Protein AF-A0A249MRD1-F1 (afdb_monomer_lite)

Structure (mmCIF, N/CA/C/O backbone):
data_AF-A0A249MRD1-F1
#
_entry.id   AF-A0A249MRD1-F1
#
loop_
_atom_site.group_PDB
_atom_site.id
_atom_site.type_symbol
_atom_site.label_atom_id
_atom_site.label_alt_id
_atom_site.label_comp_id
_atom_site.label_asym_id
_atom_site.label_entity_id
_atom_site.label_seq_id
_atom_site.pdbx_PDB_ins_code
_atom_site.Cartn_x
_atom_site.Cartn_y
_atom_site.Cartn_z
_atom_site.occupancy
_atom_site.B_iso_or_equiv
_atom_site.auth_seq_id
_atom_site.auth_comp_id
_atom_site.auth_asym_id
_atom_site.auth_atom_id
_atom_site.pdbx_PDB_model_num
ATOM 1 N N . MET A 1 1 ? -9.852 6.848 33.760 1.00 53.91 1 MET A N 1
ATOM 2 C CA . MET A 1 1 ? -10.019 6.218 35.084 1.00 53.91 1 MET A CA 1
ATOM 3 C C . MET A 1 1 ? -8.643 6.030 35.685 1.00 53.91 1 MET A C 1
ATOM 5 O O . MET A 1 1 ? -7.771 5.525 34.988 1.00 53.91 1 MET A O 1
ATOM 9 N N . GLY A 1 2 ? -8.427 6.496 36.912 1.00 55.50 2 GLY A N 1
ATOM 10 C CA . GLY A 1 2 ? -7.225 6.182 37.694 1.00 55.50 2 GLY A CA 1
ATOM 11 C C . GLY A 1 2 ? -7.448 4.958 38.587 1.00 55.50 2 GLY A C 1
ATOM 12 O O . GLY A 1 2 ? -8.581 4.517 38.752 1.00 55.50 2 GLY A O 1
ATOM 13 N N . ASN A 1 3 ? -6.395 4.439 39.229 1.00 57.44 3 ASN A N 1
ATOM 14 C CA . ASN A 1 3 ? -6.488 3.269 40.126 1.00 57.44 3 ASN A CA 1
ATOM 15 C C . ASN A 1 3 ? -7.528 3.430 41.257 1.00 57.44 3 ASN A C 1
ATOM 17 O O . ASN A 1 3 ? -8.045 2.440 41.761 1.00 57.44 3 ASN A O 1
ATOM 21 N N . ALA A 1 4 ? -7.843 4.667 41.657 1.00 63.56 4 ALA A N 1
ATOM 22 C CA . ALA A 1 4 ? -8.873 4.955 42.656 1.00 63.56 4 ALA A CA 1
ATOM 23 C C . ALA A 1 4 ? -10.308 4.715 42.141 1.00 63.56 4 ALA A C 1
ATOM 25 O O . ALA A 1 4 ? -11.189 4.402 42.937 1.00 63.56 4 ALA A O 1
ATOM 26 N N . ASP A 1 5 ? -10.536 4.808 40.826 1.00 65.19 5 ASP A N 1
ATOM 27 C CA . ASP A 1 5 ? -11.849 4.604 40.194 1.00 65.19 5 ASP A CA 1
ATOM 28 C C . ASP A 1 5 ? -12.176 3.115 39.989 1.00 65.19 5 ASP A C 1
ATOM 30 O O . ASP A 1 5 ? -13.326 2.749 39.752 1.00 65.19 5 ASP A O 1
ATOM 34 N N . GLU A 1 6 ? -11.165 2.247 40.075 1.00 71.56 6 GLU A N 1
ATOM 35 C CA . GLU A 1 6 ? -11.313 0.793 39.942 1.00 71.56 6 GLU A CA 1
ATOM 36 C C . GLU A 1 6 ? -11.725 0.108 41.253 1.00 71.56 6 GLU A C 1
ATOM 38 O O . GLU A 1 6 ? -12.039 -1.088 41.289 1.00 71.56 6 GLU A O 1
ATOM 43 N N . VAL A 1 7 ? -11.731 0.869 42.347 1.00 68.75 7 VAL A N 1
ATOM 44 C CA . VAL A 1 7 ? -12.116 0.385 43.666 1.00 68.75 7 VAL A CA 1
ATOM 45 C C . VAL A 1 7 ? -13.618 0.078 43.665 1.00 68.75 7 VAL A C 1
ATOM 47 O O . VAL A 1 7 ? -14.442 0.870 43.212 1.00 68.75 7 VAL A O 1
ATOM 50 N N . ASN A 1 8 ? -13.976 -1.102 44.172 1.00 75.94 8 ASN A N 1
ATOM 51 C CA . ASN A 1 8 ? -15.356 -1.576 44.339 1.00 75.94 8 ASN A CA 1
ATOM 52 C C . ASN A 1 8 ? -16.169 -1.770 43.042 1.00 75.94 8 ASN A C 1
ATOM 54 O O . ASN A 1 8 ? -17.388 -1.907 43.117 1.00 75.94 8 ASN A O 1
ATOM 58 N N . ILE A 1 9 ? -15.547 -1.830 41.853 1.00 81.75 9 ILE A N 1
ATOM 59 C CA . ILE A 1 9 ? -16.272 -2.170 40.604 1.00 81.75 9 ILE A CA 1
ATOM 60 C C . ILE A 1 9 ? -17.048 -3.481 40.774 1.00 81.75 9 ILE A C 1
ATOM 62 O O . ILE A 1 9 ? -18.209 -3.582 40.394 1.00 81.75 9 ILE A O 1
ATOM 66 N N . VAL A 1 10 ? -16.413 -4.455 41.411 1.00 75.38 10 VAL A N 1
ATOM 67 C CA . VAL A 1 10 ? -16.970 -5.779 41.677 1.00 75.38 10 VAL A CA 1
ATOM 68 C C . VAL A 1 10 ? -18.189 -5.723 42.601 1.00 75.38 10 VAL A C 1
ATOM 70 O O . VAL A 1 10 ? -19.225 -6.300 42.282 1.00 75.38 10 VAL A O 1
ATOM 73 N N . ASP A 1 11 ? -18.103 -4.964 43.693 1.00 80.94 11 ASP A N 1
ATOM 74 C CA . ASP A 1 11 ? -19.215 -4.809 44.637 1.00 80.94 11 ASP A CA 1
ATOM 75 C C . ASP A 1 11 ? -20.410 -4.127 43.964 1.00 80.94 11 ASP A C 1
ATOM 77 O O . ASP A 1 11 ? -21.563 -4.465 44.224 1.00 80.94 11 ASP A O 1
ATOM 81 N N . ARG A 1 12 ? -20.142 -3.198 43.037 1.00 84.44 12 ARG A N 1
ATOM 82 C CA . ARG A 1 12 ? -21.182 -2.557 42.226 1.00 84.44 12 ARG A CA 1
ATOM 83 C C . ARG A 1 12 ? -21.820 -3.556 41.260 1.00 84.44 12 ARG A C 1
ATOM 85 O O . ARG A 1 12 ? -23.040 -3.550 41.133 1.00 84.44 12 ARG A O 1
ATOM 92 N N . LEU A 1 13 ? -21.045 -4.428 40.613 1.00 85.50 13 LEU A N 1
ATOM 93 C CA . LEU A 1 13 ? -21.600 -5.464 39.731 1.00 85.50 13 LEU A CA 1
ATOM 94 C C . LEU A 1 13 ? -22.577 -6.376 40.486 1.00 85.50 13 LEU A C 1
ATOM 96 O O . LEU A 1 13 ? -23.681 -6.614 39.998 1.00 85.50 13 LEU A O 1
ATOM 100 N N . GLU A 1 14 ? -22.222 -6.804 41.701 1.00 81.50 14 GLU A N 1
ATOM 101 C CA . GLU A 1 14 ? -23.116 -7.604 42.548 1.00 81.50 14 GLU A CA 1
ATOM 102 C C . GLU A 1 14 ? -24.329 -6.804 43.034 1.00 81.50 14 GLU A C 1
ATOM 104 O O . GLU A 1 14 ? -25.464 -7.271 42.911 1.00 81.50 14 GLU A O 1
ATOM 109 N N . GLN A 1 15 ? -24.116 -5.582 43.538 1.00 86.69 15 GLN A N 1
ATOM 110 C CA . GLN A 1 15 ? -25.185 -4.717 44.044 1.00 86.69 15 GLN A CA 1
ATOM 111 C C . GLN A 1 15 ? -26.253 -4.447 42.977 1.00 86.69 15 GLN A C 1
ATOM 113 O O . GLN A 1 15 ? -27.448 -4.457 43.279 1.00 86.69 15 GLN A O 1
ATOM 118 N N . TYR A 1 16 ? -25.829 -4.213 41.734 1.00 88.12 16 TYR A N 1
ATOM 119 C CA . TYR A 1 16 ? -26.722 -3.918 40.615 1.00 88.12 16 TYR A CA 1
ATOM 120 C C . TYR A 1 16 ? -27.148 -5.161 39.822 1.00 88.12 16 TYR A C 1
ATOM 122 O O . TYR A 1 16 ? -27.883 -5.015 38.847 1.00 88.12 16 TYR A O 1
ATOM 130 N N . LYS A 1 17 ? -26.735 -6.373 40.234 1.00 86.25 17 LYS A N 1
ATOM 131 C CA . LYS A 1 17 ? -27.008 -7.638 39.523 1.00 86.25 17 LYS A CA 1
ATOM 132 C C . LYS A 1 17 ? -26.659 -7.553 38.031 1.00 86.25 17 LYS A C 1
ATOM 134 O O . LYS A 1 17 ? -27.426 -7.980 37.169 1.00 86.25 17 LYS A O 1
ATOM 139 N N . ALA A 1 18 ? -25.526 -6.930 37.726 1.00 87.75 18 ALA A N 1
ATOM 140 C CA . ALA A 1 18 ? -25.068 -6.761 36.360 1.00 87.75 18 ALA A CA 1
ATOM 141 C C . ALA A 1 18 ? -24.446 -8.067 35.852 1.00 87.75 18 ALA A C 1
ATOM 143 O O . ALA A 1 18 ? -23.537 -8.609 36.473 1.00 87.75 18 ALA A O 1
ATOM 144 N N . HIS A 1 19 ? -24.895 -8.539 34.690 1.00 89.75 19 HIS A N 1
ATOM 145 C CA . HIS A 1 19 ? -24.376 -9.760 34.063 1.00 89.75 19 HIS A CA 1
ATOM 146 C C . HIS A 1 19 ? -23.063 -9.536 33.305 1.00 89.75 19 HIS A C 1
ATOM 148 O O . HIS A 1 19 ? -22.472 -10.482 32.797 1.00 89.75 19 HIS A O 1
ATOM 154 N N . GLY A 1 20 ? -22.574 -8.301 33.219 1.00 88.81 20 GLY A N 1
ATOM 155 C CA . GLY A 1 20 ? -21.322 -8.020 32.540 1.00 88.81 20 GLY A CA 1
ATOM 156 C C . GLY A 1 20 ? -20.754 -6.654 32.867 1.00 88.81 20 GLY A C 1
ATOM 157 O O . GLY A 1 20 ? -21.393 -5.826 33.519 1.00 88.81 20 GLY A O 1
ATOM 158 N N . PHE A 1 21 ? -19.529 -6.436 32.406 1.00 90.25 21 PHE A N 1
ATOM 159 C CA . PHE A 1 21 ? -18.789 -5.200 32.625 1.00 90.25 21 PHE A CA 1
ATOM 160 C C . PHE A 1 21 ? -18.160 -4.710 31.323 1.00 90.25 21 PHE A C 1
ATOM 162 O O . PHE A 1 21 ? -17.492 -5.478 30.639 1.00 90.25 21 PHE A O 1
ATOM 169 N N . ILE A 1 22 ? -18.330 -3.426 31.008 1.00 90.75 22 ILE A N 1
ATOM 170 C CA . ILE A 1 22 ? -17.577 -2.754 29.949 1.00 90.75 22 ILE A CA 1
ATOM 171 C C . ILE A 1 22 ? -16.841 -1.554 30.538 1.00 90.75 22 ILE A C 1
ATOM 173 O O . ILE A 1 22 ? -17.440 -0.724 31.223 1.00 90.75 22 ILE A O 1
ATOM 177 N N . GLY A 1 23 ? -15.537 -1.476 30.286 1.00 87.94 23 GLY A N 1
ATOM 178 C CA . GLY A 1 23 ? -14.685 -0.404 30.788 1.00 87.94 23 GLY A CA 1
ATOM 179 C C . GLY A 1 23 ? -13.894 0.262 29.671 1.00 87.94 23 GLY A C 1
ATOM 180 O O . GLY A 1 23 ? -13.307 -0.424 28.837 1.00 87.94 23 GLY A O 1
ATOM 181 N N . PHE A 1 24 ? -13.855 1.594 29.685 1.00 86.31 24 PHE A N 1
ATOM 182 C CA . PHE A 1 24 ? -13.073 2.410 28.756 1.00 86.31 24 PHE A CA 1
ATOM 183 C C . PHE A 1 24 ? -11.943 3.102 29.512 1.00 86.31 24 PHE A C 1
ATOM 185 O O . PHE A 1 24 ? -12.187 3.886 30.435 1.00 86.31 24 PHE A O 1
ATOM 192 N N . TYR A 1 25 ? -10.707 2.821 29.114 1.00 82.12 25 TYR A N 1
ATOM 193 C CA . TYR A 1 25 ? -9.513 3.310 29.785 1.00 82.12 25 TYR A CA 1
ATOM 194 C C . TYR A 1 25 ? -8.640 4.107 28.820 1.00 82.12 25 TYR A C 1
ATOM 196 O O . TYR A 1 25 ? -8.328 3.675 27.715 1.00 82.12 25 TYR A O 1
ATOM 204 N N . SER A 1 26 ? -8.195 5.276 29.277 1.00 71.31 26 SER A N 1
ATOM 205 C CA . SER A 1 26 ? -7.169 6.079 28.601 1.00 71.31 26 SER A CA 1
ATOM 206 C C . SER A 1 26 ? -5.765 5.464 28.706 1.00 71.31 26 SER A C 1
ATOM 208 O O . SER A 1 26 ? -4.837 5.938 28.065 1.00 71.31 26 SER A O 1
ATOM 210 N N . THR A 1 27 ? -5.602 4.438 29.543 1.00 72.62 27 THR A N 1
ATOM 211 C CA . THR A 1 27 ? -4.375 3.662 29.785 1.00 72.62 27 THR A CA 1
ATOM 212 C C . THR A 1 27 ? -4.737 2.177 29.881 1.00 72.62 27 THR A C 1
ATOM 214 O O . THR A 1 27 ? -5.887 1.807 29.670 1.00 72.62 27 THR A O 1
ATOM 217 N N . THR A 1 28 ? -3.796 1.298 30.218 1.00 79.88 28 THR A N 1
ATOM 218 C CA . THR A 1 28 ? -4.133 -0.096 30.536 1.00 79.88 28 THR A CA 1
ATOM 219 C C . THR A 1 28 ? -4.900 -0.187 31.860 1.00 79.88 28 THR A C 1
ATOM 221 O O . THR A 1 28 ? -4.611 0.553 32.803 1.00 79.88 28 THR A O 1
ATOM 224 N N . ALA A 1 29 ? -5.889 -1.085 31.927 1.00 84.31 29 ALA A N 1
ATOM 225 C CA . ALA A 1 29 ? -6.580 -1.419 33.175 1.00 84.31 29 ALA A CA 1
ATOM 226 C C . ALA A 1 29 ? -5.613 -2.095 34.158 1.00 84.31 29 ALA A C 1
ATOM 228 O O . ALA A 1 29 ? -4.687 -2.801 33.735 1.00 84.31 29 ALA A O 1
ATOM 229 N N . SER A 1 30 ? -5.817 -1.922 35.469 1.00 85.94 30 SER A N 1
ATOM 230 C CA . SER A 1 30 ? -4.897 -2.535 36.431 1.00 85.94 30 SER A CA 1
ATOM 231 C C . SER A 1 30 ? -4.965 -4.066 36.411 1.00 85.94 30 SER A C 1
ATOM 233 O O . SER A 1 30 ? -6.015 -4.687 36.207 1.00 85.94 30 SER A O 1
ATOM 235 N N . ALA A 1 31 ? -3.827 -4.700 36.705 1.00 85.06 31 ALA A N 1
ATOM 236 C CA . ALA A 1 31 ? -3.752 -6.153 36.844 1.00 85.06 31 ALA A CA 1
ATOM 237 C C . ALA A 1 31 ? -4.708 -6.677 37.932 1.00 85.06 31 ALA A C 1
ATOM 239 O O . ALA A 1 31 ? -5.293 -7.745 37.775 1.00 85.06 31 ALA A O 1
ATOM 240 N N . ALA A 1 32 ? -4.908 -5.909 39.009 1.00 85.06 32 ALA A N 1
ATOM 241 C CA . ALA A 1 32 ? -5.804 -6.278 40.100 1.00 85.06 32 ALA A CA 1
ATOM 242 C C . ALA A 1 32 ? -7.269 -6.353 39.642 1.00 85.06 32 ALA A C 1
ATOM 244 O O . ALA A 1 32 ? -7.967 -7.312 39.976 1.00 85.06 32 ALA A O 1
ATOM 245 N N . LEU A 1 33 ? -7.726 -5.380 38.847 1.00 86.75 33 LEU A N 1
ATOM 246 C CA . LEU A 1 33 ? -9.071 -5.395 38.278 1.00 86.75 33 LEU A CA 1
ATOM 247 C C . LEU A 1 33 ? -9.250 -6.559 37.297 1.00 86.75 33 LEU A C 1
ATOM 249 O O . LEU A 1 33 ? -10.238 -7.287 37.379 1.00 86.75 33 LEU A O 1
ATOM 253 N N . MET A 1 34 ? -8.277 -6.766 36.407 1.00 88.00 34 MET A N 1
ATOM 254 C CA . MET A 1 34 ? -8.317 -7.848 35.420 1.00 88.00 34 MET A CA 1
ATOM 255 C C . MET A 1 34 ? -8.413 -9.229 36.069 1.00 88.00 34 MET A C 1
ATOM 257 O O . MET A 1 34 ? -9.174 -10.074 35.597 1.00 88.00 34 MET A O 1
ATOM 261 N N . THR A 1 35 ? -7.664 -9.465 37.148 1.00 89.19 35 THR A N 1
ATOM 262 C CA . THR A 1 35 ? -7.735 -10.719 37.908 1.00 89.19 35 THR A CA 1
ATOM 263 C C . THR A 1 35 ? -9.121 -10.909 38.518 1.00 89.19 35 THR A C 1
ATOM 265 O O . THR A 1 35 ? -9.734 -11.953 38.309 1.00 89.19 35 THR A O 1
ATOM 268 N N . LYS A 1 36 ? -9.673 -9.877 39.169 1.00 87.94 36 LYS A N 1
ATOM 269 C CA . LYS A 1 36 ? -11.011 -9.952 39.773 1.00 87.94 36 LYS A CA 1
ATOM 270 C C . LYS A 1 36 ? -12.124 -10.194 38.749 1.00 87.94 36 LYS A C 1
ATOM 272 O O . LYS A 1 36 ? -13.006 -11.009 38.994 1.00 87.94 36 LYS A O 1
ATOM 277 N N . LEU A 1 37 ? -12.096 -9.517 37.599 1.00 89.62 37 LEU A N 1
ATOM 278 C CA . LEU A 1 37 ? -13.099 -9.712 36.541 1.00 89.62 37 LEU A CA 1
ATOM 279 C C . LEU A 1 37 ? -13.046 -11.129 35.954 1.00 89.62 37 LEU A C 1
ATOM 281 O O . LEU A 1 37 ? -14.093 -11.720 35.687 1.00 89.62 37 LEU A O 1
ATOM 285 N N . LYS A 1 38 ? -11.842 -11.700 35.801 1.00 90.38 38 LYS A N 1
ATOM 286 C CA . LYS A 1 38 ? -11.673 -13.103 35.397 1.00 90.38 38 LYS A CA 1
ATOM 287 C C . LYS A 1 38 ? -12.252 -14.057 36.435 1.00 90.38 38 LYS A C 1
ATOM 289 O O . LYS A 1 38 ? -13.060 -14.896 36.065 1.00 90.38 38 LYS A O 1
ATOM 294 N N . GLU A 1 39 ? -11.928 -13.881 37.715 1.00 89.19 39 GLU A N 1
ATOM 295 C CA . GLU A 1 39 ? -12.498 -14.695 38.799 1.00 89.19 39 GLU A CA 1
ATOM 296 C C . GLU A 1 39 ? -14.029 -14.627 38.827 1.00 89.19 39 GLU A C 1
ATOM 298 O O . GLU A 1 39 ? -14.699 -15.635 39.023 1.00 89.19 39 GLU A O 1
ATOM 303 N N . PHE A 1 40 ? -14.605 -13.445 38.611 1.00 87.50 40 PHE A N 1
ATOM 304 C CA . PHE A 1 40 ? -16.056 -13.267 38.588 1.00 87.50 40 PHE A CA 1
ATOM 305 C C . PHE A 1 40 ? -16.711 -13.976 37.409 1.00 87.50 40 PHE A C 1
ATOM 307 O O . PHE A 1 40 ? -17.762 -14.594 37.579 1.00 87.50 40 PHE A O 1
ATOM 314 N N . ARG A 1 41 ? -16.080 -13.921 36.236 1.00 90.31 41 ARG A N 1
ATOM 315 C CA . ARG A 1 41 ? -16.535 -14.663 35.063 1.00 90.31 41 ARG A CA 1
ATOM 316 C C . ARG A 1 41 ? -16.437 -16.168 35.291 1.00 90.31 41 ARG A C 1
ATOM 318 O O . ARG A 1 41 ? -17.394 -16.893 35.046 1.00 90.31 41 ARG A O 1
ATOM 325 N N . ASP A 1 42 ? -15.301 -16.630 35.801 1.00 91.00 42 ASP A N 1
ATOM 326 C CA . ASP A 1 42 ? -15.023 -18.055 35.989 1.00 91.00 42 ASP A CA 1
ATOM 327 C C . ASP A 1 42 ? -15.921 -18.669 37.081 1.00 91.00 42 ASP A C 1
ATOM 329 O O . ASP A 1 42 ? -16.301 -19.834 36.992 1.00 91.00 42 ASP A O 1
ATOM 333 N N . ASN A 1 43 ? -16.345 -17.864 38.062 1.00 87.25 43 ASN A N 1
ATOM 334 C CA . ASN A 1 43 ? -17.326 -18.238 39.085 1.00 87.25 43 ASN A CA 1
ATOM 335 C C . ASN A 1 43 ? -18.793 -18.022 38.655 1.00 87.25 43 ASN A C 1
ATOM 337 O O . ASN A 1 43 ? -19.694 -18.175 39.480 1.00 87.25 43 ASN A O 1
ATOM 341 N N . GLY A 1 44 ? -19.050 -17.624 37.404 1.00 84.25 44 GLY A N 1
ATOM 342 C CA . GLY A 1 44 ? -20.399 -17.413 36.866 1.00 84.25 44 GLY A CA 1
ATOM 343 C C . GLY A 1 44 ? -21.153 -16.215 37.453 1.00 84.25 44 GLY A C 1
ATOM 344 O O . GLY A 1 44 ? -22.369 -16.126 37.305 1.00 84.25 44 GLY A O 1
ATOM 345 N N . LYS A 1 45 ? -20.459 -15.295 38.134 1.00 84.00 45 LYS A N 1
ATOM 346 C CA . LYS A 1 45 ? -21.056 -14.068 38.688 1.00 84.00 45 LYS A CA 1
ATOM 347 C C . LYS A 1 45 ? -21.281 -12.993 37.626 1.00 84.00 45 LYS A C 1
ATOM 349 O O . LYS A 1 45 ? -22.175 -12.169 37.777 1.00 84.00 45 LYS A O 1
ATOM 354 N N . VAL A 1 46 ? -20.469 -13.004 36.571 1.00 87.31 46 VAL A N 1
ATOM 355 C CA . VAL A 1 46 ? -20.687 -12.233 35.342 1.00 87.31 46 VAL A CA 1
ATOM 356 C C . VAL A 1 46 ? -20.525 -13.162 34.146 1.00 87.31 46 VAL A C 1
ATOM 358 O O . VAL A 1 46 ? -19.710 -14.077 34.171 1.00 87.31 46 VAL A O 1
ATOM 361 N N . GLU A 1 47 ? -21.286 -12.934 33.090 1.00 88.94 47 GLU A N 1
ATOM 362 C CA . GLU A 1 47 ? -21.224 -13.720 31.858 1.00 88.94 47 GLU A CA 1
ATOM 363 C C . GLU A 1 47 ? -20.021 -13.310 31.006 1.00 88.94 47 GLU A C 1
ATOM 365 O O . GLU A 1 47 ? -19.315 -14.154 30.453 1.00 88.94 47 GLU A O 1
ATOM 370 N N . ALA A 1 48 ? -19.755 -12.004 30.920 1.00 90.19 48 ALA A N 1
ATOM 371 C CA . ALA A 1 48 ? -18.677 -11.464 30.105 1.00 90.19 48 ALA A CA 1
ATOM 372 C C . ALA A 1 48 ? -18.162 -10.125 30.634 1.00 90.19 48 ALA A C 1
ATOM 374 O O . ALA A 1 48 ? -18.865 -9.375 31.315 1.00 90.19 48 ALA A O 1
ATOM 375 N N . PHE A 1 49 ? -16.928 -9.795 30.266 1.00 91.19 49 PHE A N 1
ATOM 376 C CA . PHE A 1 49 ? -16.410 -8.448 30.437 1.00 91.19 49 PHE A CA 1
ATOM 377 C C . PHE A 1 49 ? -15.564 -8.020 29.239 1.00 91.19 49 PHE A C 1
ATOM 379 O O . PHE A 1 49 ? -14.905 -8.834 28.593 1.00 91.19 49 PHE A O 1
ATOM 386 N N . GLU A 1 50 ? -15.580 -6.719 28.981 1.00 90.62 50 GLU A N 1
ATOM 387 C CA . GLU A 1 50 ? -14.956 -6.045 27.851 1.00 90.62 50 GLU A CA 1
ATOM 388 C C . GLU A 1 50 ? -14.125 -4.870 28.384 1.00 90.62 50 GLU A C 1
ATOM 390 O O . GLU A 1 50 ? -14.650 -3.960 29.025 1.00 90.62 50 GLU A O 1
ATOM 395 N N . ILE A 1 51 ? -12.817 -4.871 28.127 1.00 87.88 51 ILE A N 1
ATOM 396 C CA . ILE A 1 51 ? -11.943 -3.735 28.447 1.00 87.88 51 ILE A CA 1
ATOM 397 C C . ILE A 1 51 ? -11.462 -3.130 27.140 1.00 87.88 51 ILE A C 1
ATOM 399 O O . ILE A 1 51 ? -10.836 -3.812 26.328 1.00 87.88 51 ILE A O 1
ATOM 403 N N . TYR A 1 52 ? -11.755 -1.854 26.953 1.00 84.88 52 TYR A N 1
ATOM 404 C CA . TYR A 1 52 ? -11.290 -1.043 25.843 1.00 84.88 52 TYR A CA 1
ATOM 405 C C . TYR A 1 52 ? -10.205 -0.100 26.361 1.00 84.88 52 TYR A C 1
ATOM 407 O O . TYR A 1 52 ? -10.505 0.903 27.008 1.00 84.88 52 TYR A O 1
ATOM 415 N N . ASP A 1 53 ? -8.945 -0.451 26.111 1.00 82.81 53 ASP A N 1
ATOM 416 C CA . ASP A 1 53 ? -7.812 0.459 26.282 1.00 82.81 53 ASP A CA 1
ATOM 417 C C . ASP A 1 53 ? -7.542 1.241 24.986 1.0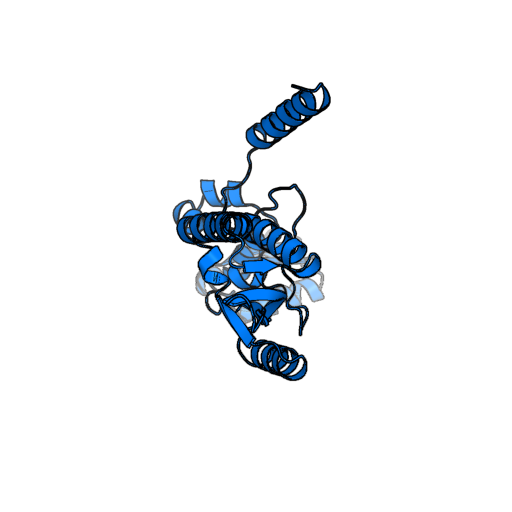0 82.81 53 ASP A C 1
ATOM 419 O O . ASP A 1 53 ? -8.141 0.961 23.942 1.00 82.81 53 ASP A O 1
ATOM 423 N N . GLY A 1 54 ? -6.647 2.232 25.052 1.00 73.12 54 GLY A N 1
ATOM 424 C CA . GLY A 1 54 ? -6.299 3.067 23.897 1.00 73.12 54 GLY A CA 1
ATOM 425 C C . GLY A 1 54 ? -5.927 2.239 22.663 1.00 73.12 54 GLY A C 1
ATOM 426 O O . GLY A 1 54 ? -6.502 2.439 21.598 1.00 73.12 54 GLY A O 1
ATOM 427 N N . SER A 1 55 ? -5.067 1.231 22.825 1.00 71.25 55 SER A N 1
ATOM 428 C CA . SER A 1 55 ? -4.629 0.373 21.721 1.00 71.25 55 SER A CA 1
ATOM 429 C C . SER A 1 55 ? -5.764 -0.457 21.118 1.00 71.25 55 SER A C 1
ATOM 431 O O . SER A 1 55 ? -5.851 -0.590 19.899 1.00 71.25 55 SER A O 1
ATOM 433 N N . ARG A 1 56 ? -6.661 -1.024 21.932 1.00 77.69 56 ARG A N 1
ATOM 434 C CA . ARG A 1 56 ? -7.803 -1.809 21.443 1.00 77.69 56 ARG A CA 1
ATOM 435 C C . ARG A 1 56 ? -8.831 -0.931 20.737 1.00 77.69 56 ARG A C 1
ATOM 437 O O . ARG A 1 56 ? -9.379 -1.351 19.720 1.00 77.69 56 ARG A O 1
ATOM 444 N N . ILE A 1 57 ? -9.082 0.270 21.259 1.00 75.06 57 ILE A N 1
ATOM 445 C CA . ILE A 1 57 ? -9.965 1.262 20.633 1.00 75.06 57 ILE A CA 1
ATOM 446 C C . ILE A 1 57 ? -9.394 1.676 19.271 1.00 75.06 57 ILE A C 1
ATOM 448 O O . IL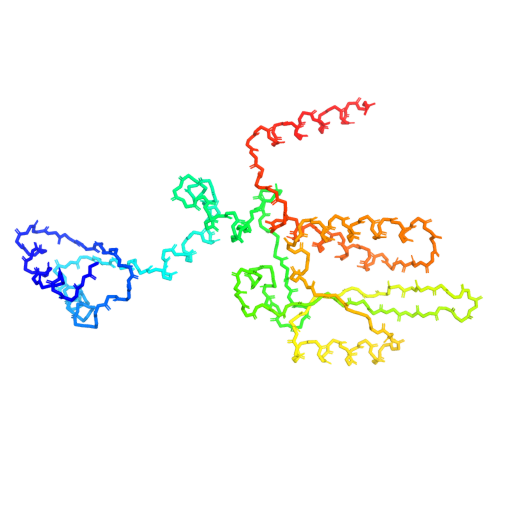E A 1 57 ? -10.103 1.603 18.270 1.00 75.06 57 ILE A O 1
ATOM 452 N N . GLU A 1 58 ? -8.112 2.042 19.219 1.00 66.69 58 GLU A N 1
ATOM 453 C CA . GLU A 1 58 ? -7.417 2.427 17.985 1.00 66.69 58 GLU A CA 1
ATOM 454 C C . GLU A 1 58 ? -7.443 1.300 16.945 1.00 66.69 58 GLU A C 1
ATOM 456 O O . GLU A 1 58 ? -7.887 1.513 15.816 1.00 66.69 58 GLU A O 1
ATOM 461 N N . ASN A 1 59 ? -7.079 0.074 17.334 1.00 64.62 59 ASN A N 1
ATOM 462 C CA . ASN A 1 59 ? -7.115 -1.089 16.441 1.00 64.62 59 ASN A CA 1
ATOM 463 C C . ASN A 1 59 ? -8.529 -1.388 15.918 1.00 64.62 59 ASN A C 1
ATOM 465 O O . ASN A 1 59 ? -8.700 -1.680 14.735 1.00 64.62 59 ASN A O 1
ATOM 469 N N . GLY A 1 60 ? -9.557 -1.237 16.761 1.00 65.94 60 GLY A N 1
ATOM 470 C CA . GLY A 1 60 ? -10.953 -1.396 16.347 1.00 65.94 60 GLY A CA 1
ATOM 471 C C . GLY A 1 60 ? -11.384 -0.394 15.272 1.00 65.94 60 GLY A C 1
ATOM 472 O O . GLY A 1 60 ? -12.170 -0.734 14.390 1.00 65.94 60 GLY A O 1
ATOM 473 N N . PHE A 1 61 ? -10.842 0.826 15.281 1.00 62.75 61 PHE A N 1
ATOM 474 C CA . PHE A 1 61 ? -11.103 1.791 14.212 1.00 62.75 61 PHE A CA 1
ATOM 475 C C . PHE A 1 61 ? -10.371 1.456 12.907 1.00 62.75 61 PHE A C 1
ATOM 477 O O . PHE A 1 61 ? -10.908 1.718 11.826 1.00 62.75 61 PHE A O 1
ATOM 484 N N . HIS A 1 62 ? -9.173 0.875 12.997 1.00 55.66 62 HIS A N 1
ATOM 485 C CA . HIS A 1 62 ? -8.376 0.484 11.834 1.00 55.66 62 HIS A CA 1
ATOM 486 C C . HIS A 1 62 ? -8.982 -0.693 11.056 1.00 55.66 62 HIS A C 1
ATOM 488 O O . HIS A 1 62 ? -8.915 -0.694 9.827 1.00 55.66 62 HIS A O 1
ATOM 494 N N . ASP A 1 63 ? -9.607 -1.656 11.740 1.00 54.41 63 ASP A N 1
ATOM 495 C CA . ASP A 1 63 ? -10.127 -2.876 11.105 1.00 54.41 63 ASP A CA 1
ATOM 496 C C . ASP A 1 63 ? -11.484 -2.695 10.402 1.00 54.41 63 ASP A C 1
ATOM 498 O O . ASP A 1 63 ? -11.792 -3.430 9.463 1.00 54.41 63 ASP A O 1
ATOM 502 N N . VAL A 1 64 ? -12.301 -1.721 10.823 1.00 52.72 64 VAL A N 1
ATOM 503 C CA . VAL A 1 64 ? -13.716 -1.617 10.399 1.00 52.72 64 VAL A CA 1
ATOM 504 C C . VAL A 1 64 ? -13.961 -0.476 9.397 1.00 52.72 64 VAL A C 1
ATOM 506 O O . VAL A 1 64 ? -15.072 -0.304 8.902 1.00 52.72 64 VAL A O 1
ATOM 509 N N . GLY A 1 65 ? -12.941 0.319 9.053 1.00 51.91 65 GLY A N 1
ATOM 510 C CA . GLY A 1 65 ? -13.102 1.415 8.085 1.00 51.91 65 GLY A CA 1
ATOM 511 C C . GLY A 1 65 ? -14.061 2.515 8.570 1.00 51.91 65 GLY A C 1
ATOM 512 O O . GLY A 1 65 ? -14.747 3.151 7.771 1.00 51.91 65 GLY A O 1
ATOM 513 N N . LEU A 1 66 ? -14.116 2.755 9.887 1.00 59.12 66 LEU A N 1
ATOM 514 C CA . LEU A 1 66 ? -14.972 3.759 10.545 1.00 59.12 66 LEU A CA 1
ATOM 515 C C . LEU A 1 66 ? -14.421 5.194 10.423 1.00 59.12 66 LEU A C 1
ATOM 517 O O . LEU A 1 66 ? -14.581 6.027 11.318 1.00 59.12 66 LEU A O 1
ATOM 521 N N . SER A 1 67 ? -13.785 5.512 9.299 1.00 61.94 67 SER A N 1
ATOM 522 C CA . SER A 1 67 ? -13.185 6.821 9.016 1.00 61.94 67 SER A CA 1
ATOM 523 C C . SER A 1 67 ? -14.187 7.976 9.116 1.00 61.94 67 SER A C 1
ATOM 525 O O . SER A 1 67 ? -13.824 9.049 9.582 1.00 61.94 67 SER A O 1
ATOM 527 N N . GLY A 1 68 ? -15.466 7.755 8.790 1.00 58.50 68 GLY A N 1
ATOM 528 C CA . GLY A 1 68 ? -16.513 8.773 8.947 1.00 58.50 68 GLY A CA 1
ATOM 529 C C . GLY A 1 68 ? -16.773 9.170 10.407 1.00 58.50 68 GLY A C 1
ATOM 530 O O . GLY A 1 68 ? -16.891 10.355 10.711 1.00 58.50 68 GLY A O 1
ATOM 531 N N . VAL A 1 69 ? -16.795 8.195 11.321 1.00 63.69 69 VAL A N 1
ATOM 532 C CA . VAL A 1 69 ? -16.962 8.433 12.768 1.00 63.69 69 VAL A CA 1
ATOM 533 C C . VAL A 1 69 ? -15.703 9.086 13.342 1.00 63.69 69 VAL A C 1
ATOM 535 O O . VAL A 1 69 ? -15.787 10.053 14.099 1.00 63.69 69 VAL A O 1
ATOM 538 N N . LEU A 1 70 ? -14.525 8.616 12.920 1.00 65.62 70 LEU A N 1
ATOM 539 C CA . LEU A 1 70 ? -13.248 9.232 13.280 1.00 65.62 70 LEU A CA 1
ATOM 540 C C . LEU A 1 70 ? -13.143 10.683 12.801 1.00 65.62 70 LEU A C 1
ATOM 542 O O . LEU A 1 70 ? -12.648 11.522 13.539 1.00 65.62 70 LEU A O 1
ATOM 546 N N . LEU A 1 71 ? -13.618 11.008 11.598 1.00 65.81 71 LEU A N 1
ATOM 547 C CA . LEU A 1 71 ? -13.599 12.379 11.091 1.00 65.81 71 LEU A CA 1
ATOM 548 C C . LEU A 1 71 ? -14.478 13.307 11.942 1.00 65.81 71 LEU A C 1
ATOM 550 O O . LEU A 1 71 ? -14.095 14.446 12.192 1.00 65.81 71 LEU A O 1
ATOM 554 N N . GLN A 1 72 ? -15.634 12.821 12.401 1.00 64.25 72 GLN A N 1
ATOM 555 C CA . GLN A 1 72 ? -16.563 13.604 13.219 1.00 64.25 72 GLN A CA 1
ATOM 556 C C . GLN A 1 72 ? -16.039 13.856 14.637 1.00 64.25 72 GLN A C 1
ATOM 558 O O . GLN A 1 72 ? -16.195 14.959 15.157 1.00 64.25 72 GLN A O 1
ATOM 563 N N . HIS A 1 73 ? -15.418 12.853 15.263 1.00 67.44 73 HIS A N 1
ATOM 564 C CA . HIS A 1 73 ? -15.026 12.930 16.674 1.00 67.44 73 HIS A CA 1
ATOM 565 C C . HIS A 1 73 ? -13.533 13.198 16.901 1.00 67.44 73 HIS A C 1
ATOM 567 O O . HIS A 1 73 ? -13.161 13.717 17.949 1.00 67.44 73 HIS A O 1
ATOM 573 N N . LEU A 1 74 ? -12.679 12.871 15.929 1.00 70.19 74 LEU A N 1
ATOM 574 C CA . LEU A 1 74 ? -11.217 12.981 15.986 1.00 70.19 74 LEU A CA 1
ATOM 575 C C . LEU A 1 74 ? -10.646 13.560 14.669 1.00 70.19 74 LEU A C 1
ATOM 577 O O . LEU A 1 74 ? -9.774 12.946 14.045 1.00 70.19 74 LEU A O 1
ATOM 581 N N . PRO A 1 75 ? -11.096 14.750 14.221 1.00 64.12 75 PRO A N 1
ATOM 582 C CA . PRO A 1 75 ? -10.762 15.292 12.900 1.00 64.12 75 PRO A CA 1
ATOM 583 C C . PRO A 1 75 ? -9.256 15.500 12.689 1.00 64.12 75 PRO A C 1
ATOM 585 O O . PRO A 1 75 ? -8.746 15.263 11.593 1.00 64.12 75 PRO A O 1
ATOM 588 N N . GLN A 1 76 ? -8.522 15.902 13.732 1.00 62.66 76 GLN A N 1
ATOM 589 C CA . GLN A 1 76 ? -7.069 16.076 13.658 1.00 62.66 76 GLN A CA 1
ATOM 590 C C . GLN A 1 76 ? -6.358 14.730 13.472 1.00 62.66 76 GLN A C 1
ATOM 592 O O . GLN A 1 76 ? -5.616 14.567 12.506 1.00 62.66 76 GLN A O 1
ATOM 597 N N . SER A 1 77 ? -6.647 13.739 14.321 1.00 60.19 77 SER A N 1
ATOM 598 C CA . SER A 1 77 ? -6.053 12.399 14.221 1.00 60.19 77 SER A CA 1
ATOM 599 C C . SER A 1 77 ? -6.415 11.710 12.909 1.00 60.19 77 SER A C 1
ATOM 601 O O . SER A 1 77 ? -5.554 11.107 12.282 1.00 60.19 77 SER A O 1
ATOM 603 N N . HIS A 1 78 ? -7.657 11.852 12.440 1.00 64.75 78 HIS A N 1
ATOM 604 C CA . HIS A 1 78 ? -8.091 11.316 11.152 1.00 64.75 78 HIS A CA 1
ATOM 605 C C . HIS A 1 78 ? -7.283 11.900 9.982 1.00 64.75 78 HIS A C 1
ATOM 607 O O . HIS A 1 78 ? -6.820 11.166 9.108 1.00 64.75 78 HIS A O 1
ATOM 613 N N . THR A 1 79 ? -7.091 13.222 9.975 1.00 62.28 79 THR A N 1
ATOM 614 C CA . THR A 1 79 ? -6.357 13.921 8.908 1.00 62.28 79 THR A CA 1
ATOM 615 C C . THR A 1 79 ? -4.872 13.552 8.905 1.00 62.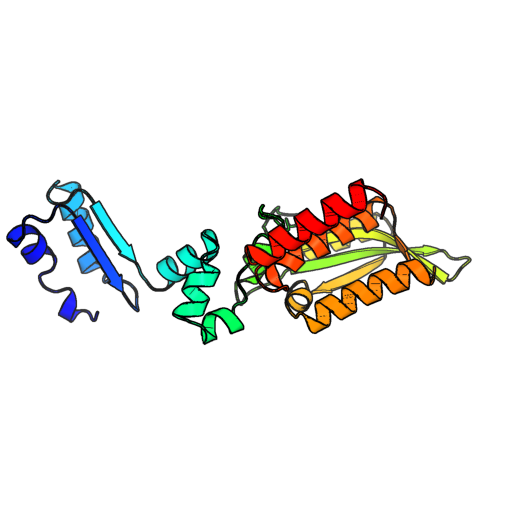28 79 THR A C 1
ATOM 617 O O . THR A 1 79 ? -4.281 13.409 7.835 1.00 62.28 79 THR A O 1
ATOM 620 N N . THR A 1 80 ? -4.289 13.343 10.088 1.00 63.59 80 THR A N 1
ATOM 621 C CA . THR A 1 80 ? -2.896 12.904 10.248 1.00 63.59 80 THR A CA 1
ATOM 622 C C . THR A 1 80 ? -2.711 11.432 9.874 1.00 63.59 80 THR A C 1
ATOM 624 O O . THR A 1 80 ? -1.772 11.095 9.158 1.00 63.59 80 THR A O 1
ATOM 627 N N . LEU A 1 81 ? -3.614 10.548 10.313 1.00 62.41 81 LEU A N 1
ATOM 628 C CA . LEU A 1 81 ? -3.473 9.100 10.142 1.00 62.41 81 LEU A CA 1
ATOM 629 C C . LEU A 1 81 ? -3.861 8.612 8.747 1.00 62.41 81 LEU A C 1
ATOM 631 O O . LEU A 1 81 ? -3.278 7.627 8.309 1.00 62.41 81 LEU A O 1
ATOM 635 N N . ARG A 1 82 ? -4.796 9.271 8.039 1.00 70.69 82 ARG A N 1
ATOM 636 C CA . ARG A 1 82 ? -5.302 8.875 6.701 1.00 70.69 82 ARG A CA 1
ATOM 637 C C . ARG A 1 82 ? -5.631 7.370 6.605 1.00 70.69 82 ARG A C 1
ATOM 639 O O . ARG A 1 82 ? -4.917 6.619 5.942 1.00 70.69 82 ARG A O 1
ATOM 646 N N . PRO A 1 83 ? -6.675 6.888 7.287 1.00 75.06 83 PRO A N 1
ATOM 647 C CA . PRO A 1 83 ? -6.961 5.459 7.356 1.00 75.06 83 PRO A CA 1
ATOM 648 C C . PRO A 1 83 ? -7.118 4.821 5.968 1.00 75.06 83 PRO A C 1
ATOM 650 O O . PRO A 1 83 ? -7.575 5.457 5.012 1.00 75.06 83 PRO A O 1
ATOM 653 N N . ILE A 1 84 ? -6.760 3.539 5.877 1.00 83.00 84 ILE A N 1
ATOM 654 C CA . ILE A 1 84 ? -6.989 2.742 4.673 1.00 83.00 84 ILE A CA 1
ATOM 655 C C . ILE A 1 84 ? -8.498 2.626 4.460 1.00 83.00 84 ILE A C 1
ATOM 657 O O . ILE A 1 84 ? -9.222 2.209 5.363 1.00 83.00 84 ILE A O 1
ATOM 661 N N . HIS A 1 85 ? -8.966 2.966 3.267 1.00 83.75 85 HIS A N 1
ATOM 662 C CA . HIS A 1 85 ? -10.364 2.846 2.879 1.00 83.75 85 HIS A CA 1
ATOM 663 C C . HIS A 1 85 ? -10.471 2.101 1.540 1.00 83.75 85 HIS A C 1
ATOM 665 O O . HIS A 1 85 ? -9.841 2.498 0.560 1.00 83.75 85 HIS A O 1
ATOM 671 N N . PRO A 1 86 ? -11.287 1.037 1.461 1.00 83.12 86 PRO A N 1
ATOM 672 C CA . PRO A 1 86 ? -11.563 0.348 0.205 1.00 83.12 86 PRO A CA 1
ATOM 673 C C . PRO A 1 86 ? -12.225 1.271 -0.826 1.00 83.12 86 PRO A C 1
ATOM 675 O O . PRO A 1 86 ? -13.426 1.547 -0.749 1.00 83.12 86 PRO A O 1
ATOM 678 N N . LEU A 1 87 ? -11.452 1.744 -1.806 1.00 78.81 87 LEU A N 1
ATOM 679 C CA . LEU A 1 87 ? -11.955 2.633 -2.859 1.00 78.81 87 LEU A CA 1
ATOM 680 C C . LEU A 1 87 ? -12.961 1.929 -3.770 1.00 78.81 87 LEU A C 1
ATOM 682 O O . LEU A 1 87 ? -14.038 2.458 -4.023 1.00 78.81 87 LEU A O 1
ATOM 686 N N . LEU A 1 88 ? -12.648 0.701 -4.191 1.00 76.69 88 LEU A N 1
ATOM 687 C CA . LEU A 1 88 ? -13.502 -0.111 -5.064 1.00 76.69 88 LEU A CA 1
ATOM 688 C C . LEU A 1 88 ? -14.432 -1.056 -4.285 1.00 76.69 88 LEU A C 1
ATOM 690 O O . LEU A 1 88 ? -14.817 -2.115 -4.769 1.00 76.69 88 LEU A O 1
ATOM 694 N N . GLY A 1 89 ? -14.771 -0.709 -3.042 1.00 76.38 89 GLY A N 1
ATOM 695 C CA . GLY A 1 89 ? -15.680 -1.493 -2.197 1.00 76.38 89 GLY A CA 1
ATOM 696 C C . GLY A 1 89 ? -15.051 -2.713 -1.519 1.00 76.38 89 GLY A C 1
ATOM 697 O O . GLY A 1 89 ? -15.525 -3.106 -0.457 1.00 76.38 89 GLY A O 1
ATOM 698 N N . THR A 1 90 ? -13.957 -3.257 -2.052 1.00 83.62 90 THR A N 1
ATOM 699 C CA . THR A 1 90 ? -13.202 -4.360 -1.439 1.00 83.62 90 THR A CA 1
ATOM 700 C C . THR A 1 90 ? -11.787 -3.941 -1.086 1.00 83.62 90 THR A C 1
ATOM 702 O O . THR A 1 90 ? -11.129 -3.249 -1.863 1.00 83.62 90 THR A O 1
ATOM 705 N N . TYR A 1 91 ? -11.317 -4.374 0.083 1.00 88.88 91 TYR A N 1
ATOM 706 C CA . TYR A 1 91 ? -9.941 -4.145 0.496 1.00 88.88 91 TYR A CA 1
ATOM 707 C C . TYR A 1 91 ? -8.966 -4.888 -0.425 1.00 88.88 91 TYR A C 1
ATOM 709 O O . TYR A 1 91 ? -9.101 -6.098 -0.609 1.00 88.88 91 TYR A O 1
ATOM 717 N N . GLN A 1 92 ? -7.979 -4.175 -0.970 1.00 91.31 92 GLN A N 1
ATOM 718 C CA . GLN A 1 92 ? -6.901 -4.764 -1.765 1.00 91.31 92 GLN A CA 1
ATOM 719 C C . GLN A 1 92 ? -5.597 -4.777 -0.949 1.00 91.31 92 GLN A C 1
ATOM 721 O O . GLN A 1 92 ? -5.054 -3.704 -0.676 1.00 91.31 92 GLN A O 1
ATOM 726 N N . PRO A 1 93 ? -5.104 -5.951 -0.516 1.00 93.12 93 PRO A N 1
ATOM 727 C CA . PRO A 1 93 ? -3.868 -6.044 0.255 1.00 93.12 93 PRO A CA 1
ATOM 728 C C . PRO A 1 93 ? -2.641 -5.795 -0.626 1.00 93.12 93 PRO A C 1
ATOM 730 O O . PRO A 1 93 ? -2.673 -6.038 -1.831 1.00 93.12 93 PRO A O 1
ATOM 733 N N . LEU A 1 94 ? -1.528 -5.395 -0.003 1.00 94.94 94 LEU A N 1
ATOM 734 C CA . LEU A 1 94 ? -0.228 -5.303 -0.675 1.00 94.94 94 LEU A CA 1
ATOM 735 C C . LEU A 1 94 ? 0.749 -6.313 -0.054 1.00 94.94 94 LEU A C 1
ATOM 737 O O . LEU A 1 94 ? 1.526 -5.947 0.830 1.00 94.94 94 LEU A O 1
ATOM 741 N N . PRO A 1 95 ? 0.689 -7.601 -0.433 1.00 96.50 95 PRO A N 1
ATOM 742 C CA . PRO A 1 95 ? 1.513 -8.626 0.192 1.00 96.50 95 PRO A CA 1
ATOM 743 C C . PRO A 1 95 ? 2.988 -8.473 -0.194 1.00 96.50 95 PRO A C 1
ATOM 745 O O . PRO A 1 95 ? 3.330 -8.245 -1.351 1.00 96.50 95 PRO A O 1
ATOM 748 N N . CYS A 1 96 ? 3.872 -8.658 0.783 1.00 96.75 96 CYS A N 1
ATOM 749 C CA . CYS A 1 96 ? 5.301 -8.819 0.551 1.00 96.75 96 CYS A CA 1
ATOM 750 C C . CYS A 1 96 ? 5.554 -10.096 -0.261 1.00 96.75 96 CYS A C 1
ATOM 752 O O . CYS A 1 96 ? 5.213 -11.190 0.190 1.00 96.75 96 CYS A O 1
ATOM 754 N N . ASP A 1 97 ? 6.240 -9.983 -1.395 1.00 97.75 97 ASP A N 1
ATOM 755 C CA . ASP A 1 97 ? 6.525 -11.096 -2.311 1.00 97.75 97 ASP A CA 1
ATOM 756 C C . ASP A 1 97 ? 7.506 -12.139 -1.726 1.00 97.75 97 ASP A C 1
ATOM 758 O O . ASP A 1 97 ? 7.801 -13.152 -2.362 1.00 97.75 97 ASP A O 1
ATOM 762 N N . VAL A 1 98 ? 8.030 -11.904 -0.516 1.00 97.19 98 VAL A N 1
ATOM 763 C CA . VAL A 1 98 ? 8.937 -12.822 0.194 1.00 97.19 98 VAL A CA 1
ATOM 764 C C . VAL A 1 98 ? 8.275 -13.473 1.408 1.00 97.19 98 VAL A C 1
ATOM 766 O O . VAL A 1 98 ? 8.384 -14.684 1.572 1.00 97.19 98 VAL A O 1
ATOM 769 N N . CYS A 1 99 ? 7.620 -12.696 2.277 1.00 95.94 99 CYS A N 1
ATOM 770 C CA . CYS A 1 99 ? 7.060 -13.207 3.536 1.00 95.94 99 CYS A CA 1
ATOM 771 C C . CYS A 1 99 ? 5.528 -13.165 3.618 1.00 95.94 99 CYS A C 1
ATOM 773 O O . CYS A 1 99 ? 4.969 -13.611 4.615 1.00 95.94 99 CYS A O 1
ATOM 775 N N . GLY A 1 100 ? 4.843 -12.604 2.618 1.00 95.75 100 GLY A N 1
ATOM 776 C CA . GLY A 1 100 ? 3.382 -12.493 2.575 1.00 95.75 100 GLY A CA 1
ATOM 777 C C . GLY A 1 100 ? 2.776 -11.433 3.502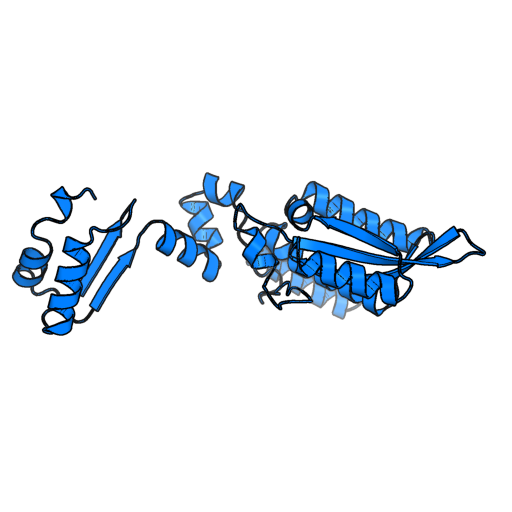 1.00 95.75 100 GLY A C 1
ATOM 778 O O . GLY A 1 100 ? 1.564 -11.237 3.479 1.00 95.75 100 GLY A O 1
ATOM 779 N N . LYS A 1 101 ? 3.584 -10.727 4.306 1.00 93.19 101 LYS A N 1
ATOM 780 C CA . LYS A 1 101 ? 3.103 -9.651 5.187 1.00 93.19 101 LYS A CA 1
ATOM 781 C C . LYS A 1 101 ? 2.410 -8.557 4.376 1.00 93.19 101 LYS A C 1
ATOM 783 O O . LYS A 1 101 ? 2.956 -8.103 3.377 1.00 93.19 101 LYS A O 1
ATOM 788 N N . ASP A 1 102 ? 1.261 -8.092 4.851 1.00 93.50 102 ASP A N 1
ATOM 789 C CA . ASP A 1 102 ? 0.533 -6.982 4.240 1.00 93.50 102 ASP A CA 1
ATOM 790 C C . ASP A 1 102 ? 1.241 -5.64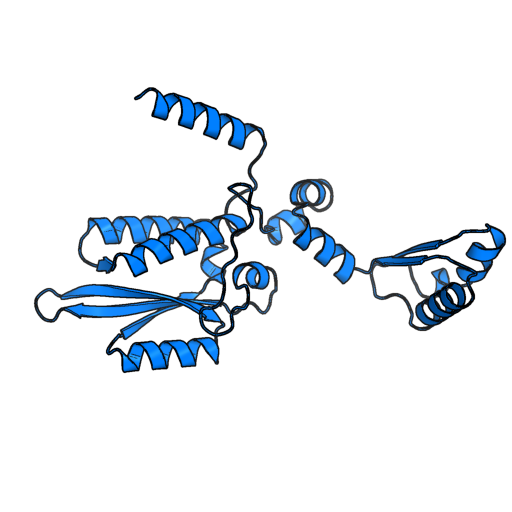1 4.501 1.00 93.50 102 ASP A C 1
ATOM 792 O O . ASP A 1 102 ? 1.217 -5.076 5.606 1.00 93.50 102 ASP A O 1
ATOM 796 N N . LEU A 1 103 ? 1.917 -5.144 3.470 1.00 93.31 103 LEU A N 1
ATOM 797 C CA . LEU A 1 103 ? 2.667 -3.896 3.487 1.00 93.31 103 LEU A CA 1
ATOM 798 C C . LEU A 1 103 ? 1.741 -2.680 3.530 1.00 93.31 103 LEU A C 1
ATOM 800 O O . LEU A 1 103 ? 2.152 -1.643 4.042 1.00 93.31 103 LEU A O 1
ATOM 804 N N . LEU A 1 104 ? 0.498 -2.790 3.057 1.00 90.75 104 LEU A N 1
ATOM 805 C CA . LEU A 1 104 ? -0.448 -1.681 3.098 1.00 90.75 104 LEU A CA 1
ATOM 806 C C . LEU A 1 104 ? -0.934 -1.458 4.530 1.00 90.75 104 LEU A C 1
ATOM 808 O O . LEU A 1 104 ? -0.831 -0.338 5.025 1.00 90.75 104 LEU A O 1
ATOM 812 N N . LYS A 1 105 ? -1.345 -2.513 5.250 1.00 87.19 105 LYS A N 1
ATOM 813 C CA . LYS A 1 105 ? -1.675 -2.401 6.689 1.00 87.19 105 LYS A CA 1
ATOM 814 C C . LYS A 1 105 ? -0.497 -1.915 7.522 1.00 87.19 105 LYS A C 1
ATOM 816 O O . LYS A 1 105 ? -0.656 -1.067 8.395 1.00 87.19 105 LYS A O 1
ATOM 821 N N . SER A 1 106 ? 0.700 -2.412 7.218 1.00 84.94 106 SER A N 1
ATOM 822 C CA . SER A 1 106 ? 1.916 -2.015 7.934 1.00 84.94 106 SER A CA 1
ATOM 823 C C . SER A 1 106 ? 2.211 -0.509 7.808 1.00 84.94 106 SER A C 1
ATOM 825 O O . SER A 1 106 ? 2.832 0.049 8.711 1.00 84.94 106 SER A O 1
ATOM 827 N N . SER A 1 107 ? 1.726 0.161 6.749 1.00 83.00 107 SER A N 1
ATOM 828 C CA . SER A 1 107 ? 1.889 1.613 6.524 1.00 83.00 107 SER A CA 1
ATOM 829 C C . SER A 1 107 ? 1.142 2.506 7.528 1.00 83.00 107 SER A C 1
ATOM 831 O O . SER A 1 107 ? 1.282 3.731 7.508 1.00 83.00 107 SER A O 1
ATOM 833 N N . LEU A 1 108 ? 0.294 1.922 8.379 1.00 77.31 108 LEU A N 1
ATOM 834 C CA . LEU A 1 108 ? -0.400 2.635 9.455 1.00 77.31 108 LEU A CA 1
ATOM 835 C C . LEU A 1 108 ? 0.462 2.792 10.716 1.00 77.31 108 LEU A C 1
ATOM 837 O O . LEU A 1 108 ? 0.112 3.574 11.591 1.00 77.31 108 LEU A O 1
ATOM 841 N N . THR A 1 109 ? 1.576 2.065 10.814 1.00 70.56 109 THR A N 1
ATOM 842 C CA . THR A 1 109 ? 2.453 2.061 11.995 1.00 70.56 109 THR A CA 1
ATOM 843 C C . THR A 1 109 ? 3.723 2.877 11.750 1.00 70.56 109 THR A C 1
ATOM 845 O O . THR A 1 109 ? 4.267 2.849 10.650 1.00 70.56 109 THR A O 1
ATOM 848 N N . GLU A 1 110 ? 4.241 3.577 12.764 1.00 57.00 110 GLU A N 1
ATOM 849 C CA . GLU A 1 110 ? 5.415 4.464 12.618 1.00 57.00 110 GLU A CA 1
ATOM 850 C C . GLU A 1 110 ? 6.737 3.724 12.313 1.00 57.00 110 GLU A C 1
ATOM 852 O O . GLU A 1 110 ? 7.691 4.330 11.837 1.00 57.00 110 GLU A O 1
ATOM 857 N N . GLN A 1 111 ? 6.802 2.402 12.515 1.00 62.06 111 GLN A N 1
ATOM 858 C CA . GLN A 1 111 ? 7.975 1.559 12.209 1.00 62.06 111 GLN A CA 1
ATOM 859 C C . GLN A 1 111 ? 7.943 0.973 10.785 1.00 62.06 111 GLN A C 1
ATOM 861 O O . GLN A 1 111 ? 8.501 -0.097 10.505 1.00 62.06 111 GLN A O 1
ATOM 866 N N . TYR A 1 112 ? 7.233 1.640 9.878 1.00 64.06 112 TYR A N 1
ATOM 867 C CA . TYR A 1 112 ? 6.980 1.124 8.546 1.00 64.06 112 TYR A CA 1
ATOM 868 C C . TYR A 1 112 ? 8.251 1.006 7.694 1.00 64.06 112 TYR A C 1
ATOM 870 O O . TYR A 1 112 ? 9.136 1.859 7.682 1.00 64.06 112 TYR A O 1
ATOM 878 N N . SER A 1 113 ? 8.347 -0.110 6.976 1.00 75.25 113 SER A N 1
ATOM 879 C CA . SER A 1 113 ? 9.539 -0.506 6.235 1.00 75.25 113 SER A CA 1
ATOM 880 C C . SER A 1 113 ? 9.157 -1.363 5.028 1.00 75.25 113 SER A C 1
ATOM 882 O O . SER A 1 113 ? 9.571 -2.510 4.920 1.00 75.25 113 SER A O 1
ATOM 884 N N . GLY A 1 114 ? 8.326 -0.837 4.127 1.00 92.94 114 GLY A N 1
ATOM 885 C CA . GLY A 1 114 ? 8.047 -1.449 2.823 1.00 92.94 114 GLY A CA 1
ATOM 886 C C . GLY A 1 114 ? 8.792 -0.733 1.696 1.00 92.94 114 GLY A C 1
ATOM 887 O O . GLY A 1 114 ? 9.000 0.476 1.771 1.00 92.94 114 GLY A O 1
ATOM 888 N N . MET A 1 115 ? 9.183 -1.457 0.651 1.00 95.56 115 MET A N 1
ATOM 889 C CA . MET A 1 115 ? 9.735 -0.877 -0.575 1.00 95.56 115 MET A CA 1
ATOM 890 C C . MET A 1 115 ? 9.184 -1.576 -1.817 1.00 95.56 115 MET A C 1
ATOM 892 O O . MET A 1 115 ? 8.912 -2.781 -1.806 1.00 95.56 115 MET A O 1
ATOM 896 N N . ILE A 1 116 ? 9.016 -0.795 -2.878 1.00 97.31 116 ILE A N 1
ATOM 897 C CA . ILE A 1 116 ? 8.798 -1.292 -4.233 1.00 97.31 116 ILE A CA 1
ATOM 898 C C . ILE A 1 116 ? 10.163 -1.386 -4.912 1.00 97.31 116 ILE A C 1
ATOM 900 O O . ILE A 1 116 ? 10.981 -0.477 -4.804 1.00 97.31 116 ILE A O 1
ATOM 904 N N . THR A 1 117 ? 10.420 -2.505 -5.576 1.00 97.31 117 THR A N 1
ATOM 905 C CA . THR A 1 117 ? 11.684 -2.809 -6.256 1.00 97.31 117 THR A CA 1
ATOM 906 C C . THR A 1 117 ? 11.433 -2.994 -7.746 1.00 97.31 117 THR A C 1
ATOM 908 O O . THR A 1 117 ? 10.414 -3.564 -8.142 1.00 97.31 117 THR A O 1
ATOM 911 N N . PHE A 1 118 ? 12.371 -2.515 -8.555 1.00 97.06 118 PHE A N 1
ATOM 912 C CA . PHE A 1 118 ? 12.344 -2.503 -10.011 1.00 97.06 118 PHE A CA 1
ATOM 913 C C . PHE A 1 118 ? 13.585 -3.232 -10.522 1.00 97.06 118 PHE A C 1
ATOM 915 O O . PHE A 1 118 ? 14.672 -2.657 -10.580 1.00 97.06 118 PHE A O 1
ATOM 922 N N . GLY A 1 119 ? 13.426 -4.506 -10.872 1.00 97.06 119 GLY A N 1
ATOM 923 C CA . GLY A 1 119 ? 14.453 -5.294 -11.541 1.00 97.06 119 GLY A CA 1
ATOM 924 C C . GLY A 1 119 ? 14.421 -5.012 -13.039 1.00 97.06 119 GLY A C 1
ATOM 925 O O . GLY A 1 119 ? 13.420 -5.292 -13.699 1.00 97.06 119 GLY A O 1
ATOM 926 N N . SER A 1 120 ? 15.508 -4.463 -13.569 1.00 95.50 120 SER A N 1
ATOM 927 C CA . SER A 1 120 ? 15.600 -4.018 -14.959 1.00 95.50 120 SER A CA 1
ATOM 928 C C . SER A 1 120 ? 16.905 -4.415 -15.631 1.00 95.50 120 SER A C 1
ATOM 930 O O . SER A 1 120 ? 17.920 -4.589 -14.959 1.00 95.50 120 SER A O 1
ATOM 932 N N . GLN A 1 121 ? 16.879 -4.484 -16.955 1.00 93.50 121 GLN A N 1
ATOM 933 C CA . GLN A 1 121 ? 18.059 -4.591 -17.809 1.00 93.50 121 GLN A CA 1
ATOM 934 C C . GLN A 1 121 ? 18.174 -3.324 -18.657 1.00 93.50 121 GLN A C 1
ATOM 936 O O . GLN A 1 121 ? 17.172 -2.655 -18.916 1.00 93.50 121 GLN A O 1
ATOM 941 N N . THR A 1 122 ? 19.391 -2.989 -19.065 1.00 85.44 122 THR A N 1
ATOM 942 C CA . THR A 1 122 ? 19.631 -1.959 -20.077 1.00 85.44 122 THR A CA 1
ATOM 943 C C . THR A 1 122 ? 20.001 -2.679 -21.361 1.00 85.44 122 THR A C 1
ATOM 945 O O . THR A 1 122 ? 20.933 -3.484 -21.348 1.00 85.44 122 THR A O 1
ATOM 948 N N . GLU A 1 123 ? 19.274 -2.428 -22.446 1.00 74.31 123 GLU A N 1
ATOM 949 C CA . GLU A 1 123 ? 19.658 -2.959 -23.753 1.00 74.31 123 GLU A CA 1
ATOM 950 C C . GLU A 1 123 ? 20.889 -2.204 -24.273 1.00 74.31 123 GLU A C 1
ATOM 952 O O . GLU A 1 123 ? 20.889 -0.974 -24.355 1.00 74.31 123 GLU A O 1
ATOM 957 N N . GLU A 1 124 ? 21.946 -2.950 -24.615 1.00 63.50 124 GLU A N 1
ATOM 958 C CA . GLU A 1 124 ? 23.259 -2.397 -24.988 1.00 63.50 124 GLU A CA 1
ATOM 959 C C . GLU A 1 124 ? 23.212 -1.502 -26.242 1.00 63.50 124 GLU A C 1
ATOM 961 O O . GLU A 1 124 ? 24.030 -0.593 -26.364 1.00 63.50 124 GLU A O 1
ATOM 966 N N . ASP A 1 125 ? 22.244 -1.712 -27.142 1.00 62.88 125 ASP A N 1
ATOM 967 C CA . ASP A 1 125 ? 22.182 -1.038 -28.449 1.00 62.88 125 ASP A CA 1
ATOM 968 C C . ASP A 1 125 ? 21.382 0.281 -28.463 1.00 62.88 125 ASP A C 1
ATOM 970 O O . ASP A 1 125 ? 21.517 1.066 -29.405 1.00 62.88 125 ASP A O 1
ATOM 974 N N . HIS A 1 126 ? 20.555 0.564 -27.446 1.00 61.28 126 HIS A N 1
ATOM 975 C CA . HIS A 1 126 ? 19.582 1.669 -27.515 1.00 61.28 126 HIS A CA 1
ATOM 976 C C . HIS A 1 126 ? 19.492 2.568 -26.272 1.00 61.28 126 HIS A C 1
ATOM 978 O O . HIS A 1 126 ? 18.680 3.492 -26.269 1.00 61.28 126 HIS A O 1
ATOM 984 N N . ASP A 1 127 ? 20.318 2.336 -25.242 1.00 70.12 127 ASP A N 1
ATOM 985 C CA . ASP A 1 127 ? 20.232 3.028 -23.936 1.00 70.12 127 ASP A CA 1
ATOM 986 C C . ASP A 1 127 ? 18.813 2.948 -23.325 1.00 70.12 127 ASP A C 1
ATOM 988 O O . ASP A 1 127 ? 18.367 3.801 -22.557 1.00 70.12 127 ASP A O 1
ATOM 992 N N . GLU A 1 128 ? 18.072 1.904 -23.709 1.00 83.19 128 GLU A N 1
ATOM 993 C CA . GLU A 1 128 ? 16.686 1.688 -23.326 1.00 83.19 128 GLU A CA 1
ATOM 994 C C . GLU A 1 128 ? 16.637 0.766 -22.109 1.00 83.19 128 GLU A C 1
ATOM 996 O O . GLU A 1 128 ? 17.243 -0.310 -22.077 1.00 83.19 128 GLU A O 1
ATOM 1001 N N . ARG A 1 129 ? 15.908 1.196 -21.077 1.00 89.81 129 ARG A N 1
ATOM 1002 C CA . ARG A 1 129 ? 15.746 0.421 -19.848 1.00 89.81 129 ARG A CA 1
ATOM 1003 C C . ARG A 1 129 ? 14.493 -0.439 -19.942 1.00 89.81 129 ARG A C 1
ATOM 1005 O O . ARG A 1 129 ? 13.390 0.086 -20.061 1.00 89.81 129 ARG A O 1
ATOM 1012 N N . VAL A 1 130 ? 14.632 -1.749 -19.782 1.00 93.62 130 VAL A N 1
ATOM 1013 C CA . VAL A 1 130 ? 13.495 -2.673 -19.698 1.00 93.62 130 VAL A CA 1
ATOM 1014 C C . VAL A 1 130 ? 13.303 -3.102 -18.249 1.00 93.62 130 VAL A C 1
ATOM 1016 O O . VAL A 1 130 ? 14.150 -3.776 -17.662 1.00 93.62 130 VAL A O 1
ATOM 1019 N N . VAL A 1 131 ? 12.192 -2.695 -17.638 1.00 95.75 131 VAL A N 1
ATOM 1020 C CA . VAL A 1 131 ? 11.758 -3.157 -16.317 1.00 95.75 131 VAL A CA 1
ATOM 1021 C C . VAL A 1 131 ? 11.062 -4.503 -16.478 1.00 95.75 131 VAL A C 1
ATOM 1023 O O . VAL A 1 131 ? 9.900 -4.595 -16.874 1.00 95.75 131 VAL A O 1
ATOM 1026 N N . GLU A 1 132 ? 11.792 -5.558 -16.142 1.00 96.44 132 GLU A N 1
ATOM 1027 C CA . GLU A 1 132 ? 11.331 -6.941 -16.251 1.00 96.44 132 GLU A CA 1
ATOM 1028 C C . GLU A 1 132 ? 10.473 -7.364 -15.060 1.00 96.44 132 GLU A C 1
ATOM 1030 O O . GLU A 1 132 ? 9.549 -8.171 -15.194 1.00 96.44 132 GLU A O 1
ATOM 1035 N N . ARG A 1 133 ? 10.772 -6.824 -13.872 1.00 96.69 133 ARG A N 1
ATOM 1036 C CA . ARG A 1 133 ? 10.111 -7.209 -12.626 1.00 96.69 133 ARG A CA 1
ATOM 1037 C C . ARG A 1 133 ? 9.856 -6.008 -11.729 1.00 96.69 133 ARG A C 1
ATOM 1039 O O . ARG A 1 133 ? 10.774 -5.274 -11.383 1.00 96.69 133 ARG A O 1
ATOM 1046 N N . VAL A 1 134 ? 8.622 -5.920 -11.250 1.00 98.06 134 VAL A N 1
ATOM 1047 C CA . VAL A 1 134 ? 8.230 -5.08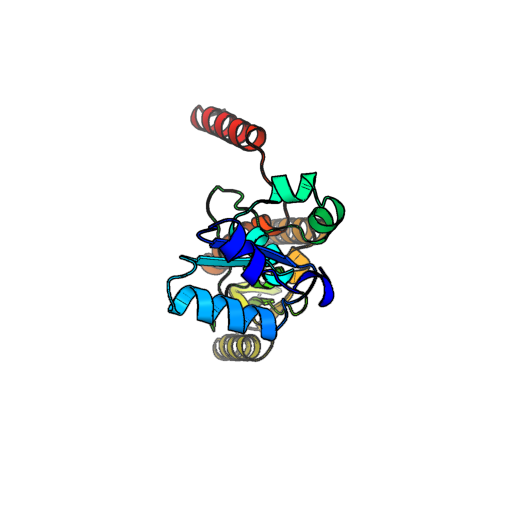4 -10.113 1.00 98.06 134 VAL A CA 1
ATOM 1048 C C . VAL A 1 134 ? 7.910 -6.004 -8.939 1.00 98.06 134 VAL A C 1
ATOM 1050 O O . VAL A 1 134 ? 7.265 -7.037 -9.122 1.00 98.06 134 VAL A O 1
ATOM 1053 N N . SER A 1 135 ? 8.412 -5.712 -7.743 1.00 97.75 135 SER A N 1
ATOM 1054 C CA . SER A 1 135 ? 8.120 -6.509 -6.539 1.00 97.75 135 SER A CA 1
ATOM 1055 C C . SER A 1 135 ? 7.965 -5.630 -5.306 1.00 97.75 135 SER A C 1
ATOM 1057 O O . SER A 1 135 ? 8.617 -4.594 -5.197 1.00 97.75 135 SER A O 1
ATOM 1059 N N . PHE A 1 136 ? 7.132 -6.056 -4.361 1.00 97.69 136 PHE A N 1
ATOM 1060 C CA . PHE A 1 136 ? 6.876 -5.358 -3.102 1.00 97.69 136 PHE A CA 1
ATOM 1061 C C . PHE A 1 136 ? 7.455 -6.176 -1.965 1.00 97.69 136 PHE A C 1
ATOM 1063 O O . PHE A 1 136 ? 7.138 -7.356 -1.816 1.00 97.69 136 PHE A O 1
ATOM 1070 N N . VAL A 1 137 ? 8.309 -5.577 -1.147 1.00 96.94 137 VAL A N 1
ATOM 1071 C CA . VAL A 1 137 ? 8.998 -6.309 -0.084 1.00 96.94 137 VAL A CA 1
ATOM 1072 C C . VAL A 1 137 ? 9.135 -5.478 1.179 1.00 96.94 137 VAL A C 1
ATOM 1074 O O . VAL A 1 137 ? 9.168 -4.250 1.141 1.00 96.94 137 VAL A O 1
ATOM 1077 N N . CYS A 1 138 ? 9.237 -6.153 2.323 1.00 95.31 138 CYS A N 1
ATOM 1078 C CA . CYS A 1 138 ? 9.735 -5.503 3.530 1.00 95.31 138 CYS A CA 1
ATOM 1079 C C . CYS A 1 138 ? 11.200 -5.079 3.312 1.00 95.31 138 CYS A C 1
ATOM 1081 O O . CYS A 1 138 ? 11.961 -5.807 2.672 1.00 95.31 138 CYS A O 1
ATOM 1083 N N . LYS A 1 139 ? 11.628 -3.964 3.901 1.00 92.56 139 LYS A N 1
ATOM 1084 C CA . LYS A 1 139 ? 13.045 -3.595 3.987 1.00 92.56 139 LYS A CA 1
ATOM 1085 C C . LYS A 1 139 ? 13.790 -4.570 4.904 1.00 92.56 139 LYS A C 1
ATOM 1087 O O . LYS A 1 139 ? 13.185 -5.281 5.712 1.00 92.56 139 LYS A O 1
ATOM 1092 N N . GLY A 1 140 ? 15.114 -4.589 4.783 1.00 92.56 140 GLY A N 1
ATOM 1093 C CA . GLY A 1 140 ? 15.971 -5.547 5.478 1.00 92.56 140 GLY A CA 1
ATOM 1094 C C . GLY A 1 140 ? 15.920 -6.910 4.796 1.00 92.56 140 GLY A C 1
ATOM 1095 O O . GLY A 1 140 ? 15.980 -6.992 3.576 1.00 92.56 140 GLY A O 1
ATOM 1096 N N . GLU A 1 141 ? 15.746 -7.986 5.564 1.00 95.06 141 GLU A N 1
ATOM 1097 C CA . GLU A 1 141 ? 15.972 -9.355 5.076 1.00 95.06 141 GLU A CA 1
ATOM 1098 C C . GLU A 1 141 ? 15.146 -9.739 3.831 1.00 95.06 141 GLU A C 1
ATOM 1100 O O . GLU A 1 141 ? 15.634 -10.459 2.956 1.00 95.06 141 GLU A O 1
ATOM 1105 N N . CYS A 1 142 ? 13.891 -9.279 3.730 1.00 96.38 142 CYS A N 1
ATOM 1106 C CA . CYS A 1 142 ? 13.070 -9.534 2.540 1.00 96.38 142 CYS A CA 1
ATOM 1107 C C . CYS A 1 142 ? 13.605 -8.779 1.316 1.00 96.38 142 CYS A C 1
ATOM 1109 O O . CYS A 1 142 ? 13.644 -9.349 0.227 1.00 96.38 142 CYS A O 1
ATOM 1111 N N . GLY A 1 143 ? 14.067 -7.546 1.518 1.00 95.56 143 GLY A N 1
ATOM 1112 C CA . GLY A 1 143 ? 14.774 -6.749 0.527 1.00 95.56 143 GLY A CA 1
ATOM 1113 C C . GLY A 1 143 ? 16.024 -7.440 0.017 1.00 95.56 143 GLY A C 1
ATOM 1114 O O . GLY A 1 143 ? 16.095 -7.756 -1.164 1.00 95.56 143 GLY A O 1
ATOM 1115 N N . ASP A 1 144 ? 16.929 -7.820 0.918 1.00 95.81 144 ASP A N 1
ATOM 1116 C CA . ASP A 1 144 ? 18.182 -8.494 0.558 1.00 95.81 144 ASP A CA 1
ATOM 1117 C C . ASP A 1 144 ? 17.931 -9.812 -0.199 1.00 95.81 144 ASP A C 1
ATOM 1119 O O . ASP A 1 144 ? 18.703 -10.242 -1.060 1.00 95.81 144 ASP A O 1
ATOM 1123 N N . LYS A 1 145 ? 16.856 -10.537 0.147 1.00 97.00 145 LYS A N 1
ATOM 1124 C CA . LYS A 1 145 ? 16.445 -11.752 -0.578 1.00 97.00 145 LYS A CA 1
ATOM 1125 C C . LYS A 1 145 ? 15.976 -11.434 -1.998 1.00 97.00 145 LYS A C 1
ATOM 1127 O O . LYS A 1 145 ? 16.282 -12.220 -2.899 1.00 97.00 145 LYS A O 1
ATOM 1132 N N . MET A 1 146 ? 15.253 -10.333 -2.191 1.00 96.56 146 MET A N 1
ATOM 1133 C CA . MET A 1 146 ? 14.797 -9.894 -3.509 1.00 96.56 146 MET A CA 1
ATOM 1134 C C . MET A 1 146 ? 15.953 -9.372 -4.361 1.00 96.56 146 MET A C 1
ATOM 1136 O O . MET A 1 146 ? 16.105 -9.832 -5.489 1.00 96.56 146 MET A O 1
ATOM 1140 N N . GLU A 1 147 ? 16.840 -8.560 -3.792 1.00 95.69 147 GLU A N 1
ATOM 1141 C CA . GLU A 1 147 ? 18.035 -8.052 -4.472 1.00 95.69 147 GLU A CA 1
ATOM 1142 C C . GLU A 1 147 ? 18.903 -9.212 -4.983 1.00 95.69 147 GLU A C 1
ATOM 1144 O O . GLU A 1 147 ? 19.205 -9.314 -6.173 1.00 95.69 147 GLU A O 1
ATOM 1149 N N . ARG A 1 148 ? 19.198 -10.202 -4.124 1.00 96.56 148 ARG A N 1
ATOM 1150 C CA . ARG A 1 148 ? 19.918 -11.427 -4.529 1.00 96.56 148 ARG A CA 1
ATOM 1151 C C . ARG A 1 148 ? 19.178 -12.243 -5.590 1.00 96.56 148 ARG A C 1
ATOM 1153 O O . ARG A 1 148 ? 19.802 -12.985 -6.351 1.00 96.56 148 ARG A O 1
ATOM 1160 N N . LYS A 1 149 ? 17.843 -12.198 -5.621 1.00 96.06 149 LYS A N 1
ATOM 1161 C CA . LYS A 1 149 ? 17.045 -12.859 -6.663 1.00 96.06 149 LYS A CA 1
ATOM 1162 C C . LYS A 1 149 ? 17.184 -12.116 -7.990 1.00 96.06 149 LYS A C 1
ATOM 1164 O O . LYS A 1 149 ? 17.427 -12.777 -8.992 1.00 96.06 149 LYS A O 1
ATOM 1169 N N . ASN A 1 150 ? 17.088 -10.791 -7.982 1.00 95.94 150 ASN A N 1
ATOM 1170 C CA . ASN A 1 150 ? 17.255 -9.948 -9.163 1.00 95.94 150 ASN A CA 1
ATOM 1171 C C . ASN A 1 150 ? 18.677 -10.059 -9.730 1.00 95.94 150 ASN A C 1
ATOM 1173 O O . ASN A 1 150 ? 18.829 -10.347 -10.915 1.00 95.94 150 ASN A O 1
ATOM 1177 N N . PHE A 1 151 ? 19.701 -10.013 -8.875 1.00 94.81 151 PHE A N 1
ATOM 1178 C CA . PHE A 1 151 ? 21.097 -10.210 -9.271 1.00 94.81 151 PHE A CA 1
ATOM 1179 C C . PHE A 1 151 ? 21.334 -11.562 -9.965 1.00 94.81 151 PHE A C 1
ATOM 1181 O O . PHE A 1 151 ? 21.952 -11.624 -11.024 1.00 94.81 151 PHE A O 1
ATOM 1188 N N . ARG A 1 152 ? 20.786 -12.662 -9.423 1.00 95.88 152 ARG A N 1
ATOM 1189 C CA . ARG A 1 152 ? 20.889 -14.000 -10.049 1.00 95.88 152 ARG A CA 1
ATOM 1190 C C . ARG A 1 152 ? 20.189 -14.106 -11.403 1.00 95.88 152 ARG A C 1
ATOM 1192 O O . ARG A 1 152 ? 20.483 -15.028 -12.155 1.00 95.88 152 ARG A O 1
ATOM 1199 N N . LEU A 1 153 ? 19.261 -13.200 -11.690 1.00 94.25 153 LEU A N 1
ATOM 1200 C CA . LEU A 1 153 ? 18.563 -13.106 -12.968 1.00 94.25 153 LEU A CA 1
ATOM 1201 C C . LEU A 1 153 ? 19.216 -12.090 -13.918 1.00 94.25 153 LEU A C 1
ATOM 1203 O O . LEU A 1 153 ? 18.650 -11.811 -14.970 1.00 94.25 153 LEU A O 1
ATOM 1207 N N . GLY A 1 154 ? 20.377 -11.532 -13.554 1.00 94.62 154 GLY A N 1
ATOM 1208 C CA . GLY A 1 154 ? 21.071 -10.521 -14.353 1.00 94.62 154 GLY A CA 1
ATOM 1209 C C . GLY A 1 154 ? 20.360 -9.166 -14.385 1.00 94.62 154 GLY A C 1
ATOM 1210 O O . GLY A 1 154 ? 20.558 -8.403 -15.322 1.00 94.62 154 GLY A O 1
ATOM 1211 N N . LEU A 1 155 ? 19.506 -8.873 -13.399 1.00 95.38 155 LEU A N 1
ATOM 1212 C CA . LEU A 1 155 ? 18.771 -7.611 -13.311 1.00 95.38 155 LEU A CA 1
ATOM 1213 C C . LEU A 1 155 ? 19.492 -6.628 -12.386 1.00 95.38 155 LEU A C 1
ATOM 1215 O O . LEU A 1 155 ? 19.885 -6.989 -11.275 1.00 95.38 155 LEU A O 1
ATOM 1219 N N . THR A 1 156 ? 19.568 -5.370 -12.810 1.00 93.44 156 THR A N 1
ATOM 1220 C CA . THR A 1 156 ? 19.902 -4.234 -11.945 1.00 93.44 156 THR A CA 1
ATOM 1221 C C . THR A 1 156 ? 18.654 -3.810 -11.181 1.00 93.44 156 THR A C 1
ATOM 1223 O O . THR A 1 156 ? 17.579 -3.680 -11.770 1.00 93.44 156 THR A O 1
ATOM 1226 N N . GLU A 1 157 ? 18.785 -3.578 -9.876 1.00 92.88 157 GLU A N 1
ATOM 1227 C CA . GLU A 1 157 ? 17.674 -3.187 -9.011 1.00 92.88 157 GLU A CA 1
ATOM 1228 C C . GLU A 1 157 ? 17.672 -1.678 -8.738 1.00 92.88 157 GLU A C 1
ATOM 1230 O O . GLU A 1 157 ? 18.680 -1.094 -8.345 1.00 92.88 157 GLU A O 1
ATOM 1235 N N . GLY A 1 158 ? 16.514 -1.048 -8.926 1.00 93.31 158 GLY A N 1
ATOM 1236 C CA . GLY A 1 158 ? 16.171 0.225 -8.293 1.00 93.31 158 GLY A CA 1
ATOM 1237 C C . GLY A 1 158 ? 15.047 0.020 -7.281 1.00 93.31 158 GLY A C 1
ATOM 1238 O O . GLY A 1 158 ? 14.321 -0.970 -7.361 1.00 93.31 158 GLY A O 1
ATOM 1239 N N . TRP A 1 159 ? 14.862 0.951 -6.351 1.00 94.94 159 TRP A N 1
ATOM 1240 C CA . TRP A 1 159 ? 13.780 0.871 -5.372 1.00 94.94 159 TRP A CA 1
ATOM 1241 C C . TRP A 1 159 ? 13.218 2.249 -5.026 1.00 94.94 159 TRP A C 1
ATOM 1243 O O . TRP A 1 159 ? 13.914 3.255 -5.137 1.00 94.94 159 TRP A O 1
ATOM 1253 N N . ASP A 1 160 ? 11.964 2.266 -4.576 1.00 94.75 160 ASP A N 1
ATOM 1254 C CA . ASP A 1 160 ? 11.346 3.407 -3.902 1.00 94.75 160 ASP A CA 1
ATOM 1255 C C . ASP A 1 160 ? 10.713 2.962 -2.576 1.00 94.75 160 ASP A C 1
ATOM 1257 O O . ASP A 1 160 ? 10.295 1.812 -2.399 1.00 94.75 160 ASP A O 1
ATOM 1261 N N . ASP A 1 161 ? 10.603 3.900 -1.640 1.00 93.06 161 ASP A N 1
ATOM 1262 C CA . ASP A 1 161 ? 9.927 3.685 -0.368 1.00 93.06 161 ASP A CA 1
ATOM 1263 C C . ASP A 1 161 ? 8.406 3.701 -0.556 1.00 93.06 161 ASP A C 1
ATOM 1265 O O . ASP A 1 161 ? 7.856 4.660 -1.095 1.00 93.06 161 ASP A O 1
ATOM 1269 N N . ILE A 1 162 ? 7.696 2.675 -0.078 1.00 93.56 162 ILE A N 1
ATOM 1270 C CA . ILE A 1 162 ? 6.228 2.647 -0.177 1.00 93.56 162 ILE A CA 1
ATOM 1271 C C . ILE A 1 162 ? 5.599 3.774 0.662 1.00 93.56 162 ILE A C 1
ATOM 1273 O O . ILE A 1 162 ? 4.542 4.295 0.305 1.00 93.56 162 ILE A O 1
ATOM 1277 N N . THR A 1 163 ? 6.259 4.208 1.740 1.00 88.81 163 THR A N 1
ATOM 1278 C CA . THR A 1 163 ? 5.776 5.289 2.619 1.00 88.81 163 THR A CA 1
ATOM 1279 C C . THR A 1 163 ? 5.597 6.594 1.859 1.00 88.81 163 THR A C 1
ATOM 1281 O O . THR A 1 163 ? 4.648 7.335 2.116 1.00 88.81 163 THR A O 1
ATOM 1284 N N . ASP A 1 164 ? 6.470 6.862 0.888 1.00 90.56 164 ASP A N 1
ATOM 1285 C CA . ASP A 1 164 ? 6.407 8.077 0.080 1.00 90.56 164 ASP A CA 1
ATOM 1286 C C . ASP A 1 164 ? 5.100 8.144 -0.714 1.00 90.56 164 ASP A C 1
ATOM 1288 O O . ASP A 1 164 ? 4.509 9.213 -0.867 1.00 90.56 164 ASP A O 1
ATOM 1292 N N . TYR A 1 165 ? 4.583 6.995 -1.152 1.00 92.19 165 TYR A N 1
ATOM 1293 C CA . TYR A 1 165 ? 3.328 6.904 -1.894 1.00 92.19 165 TYR A CA 1
ATOM 1294 C C . TYR A 1 165 ? 2.095 7.174 -1.024 1.00 92.19 165 TYR A C 1
ATOM 1296 O O . TYR A 1 165 ? 1.034 7.458 -1.577 1.00 92.19 165 TYR A O 1
ATOM 1304 N N . CYS A 1 166 ? 2.212 7.162 0.310 1.00 87.12 166 CYS A N 1
ATOM 1305 C CA . CYS A 1 166 ? 1.151 7.619 1.217 1.00 87.12 166 CYS A CA 1
ATOM 1306 C C . CYS A 1 166 ? 0.950 9.145 1.149 1.00 87.12 166 CYS A C 1
ATOM 1308 O O . CYS A 1 166 ? -0.106 9.659 1.530 1.00 87.12 166 CYS A O 1
ATOM 1310 N N . ASN A 1 167 ? 1.951 9.891 0.664 1.00 87.44 167 ASN A N 1
ATOM 1311 C CA . ASN A 1 167 ? 1.825 11.318 0.406 1.00 87.44 167 ASN A CA 1
ATOM 1312 C C . ASN A 1 167 ? 1.128 11.545 -0.951 1.00 87.44 167 ASN A C 1
ATOM 1314 O O . ASN A 1 167 ? 1.630 11.095 -1.981 1.00 87.44 167 ASN A O 1
ATOM 1318 N N . PRO A 1 168 ? 0.016 12.300 -1.008 1.00 90.12 168 PRO A N 1
ATOM 1319 C CA . PRO A 1 168 ? -0.773 12.452 -2.231 1.00 90.12 168 PRO A CA 1
ATOM 1320 C C . PRO A 1 168 ? -0.037 13.212 -3.337 1.00 90.12 168 PRO A C 1
ATOM 1322 O O . PRO A 1 168 ? -0.259 12.938 -4.514 1.00 90.12 168 PRO A O 1
ATOM 1325 N N . LEU A 1 169 ? 0.858 14.140 -2.983 1.00 92.81 169 LEU A N 1
ATOM 1326 C CA . LEU A 1 169 ? 1.638 14.892 -3.965 1.00 92.81 169 LEU A CA 1
ATOM 1327 C C . LEU A 1 169 ? 2.710 14.006 -4.598 1.00 92.81 169 LEU A C 1
ATOM 1329 O O . LEU A 1 169 ? 2.910 14.049 -5.812 1.00 92.81 169 LEU A O 1
ATOM 1333 N N . ILE A 1 170 ? 3.370 13.172 -3.788 1.00 93.44 170 ILE A N 1
ATOM 1334 C CA . ILE A 1 170 ? 4.354 12.212 -4.296 1.00 93.44 170 ILE A CA 1
ATOM 1335 C C . ILE A 1 170 ? 3.650 11.131 -5.118 1.00 93.44 170 ILE A C 1
ATOM 1337 O O . ILE A 1 170 ? 4.097 10.834 -6.220 1.00 93.44 170 ILE A O 1
ATOM 1341 N N . PHE A 1 171 ? 2.515 10.612 -4.651 1.00 95.12 171 PHE A N 1
ATOM 1342 C CA . PHE A 1 171 ? 1.710 9.635 -5.385 1.00 95.12 171 PHE A CA 1
ATOM 1343 C C . PHE A 1 171 ? 1.327 10.126 -6.784 1.00 95.12 171 PHE A C 1
ATOM 1345 O O . PHE A 1 171 ? 1.635 9.452 -7.764 1.00 95.12 171 PHE A O 1
ATOM 1352 N N . ILE A 1 172 ? 0.743 11.326 -6.905 1.00 96.25 172 ILE A N 1
ATOM 1353 C CA . ILE A 1 172 ? 0.380 11.903 -8.212 1.00 96.25 172 ILE A CA 1
ATOM 1354 C C . ILE A 1 172 ? 1.621 12.093 -9.088 1.00 96.25 172 ILE A C 1
ATOM 1356 O O . ILE A 1 172 ? 1.598 11.764 -10.277 1.00 96.25 172 ILE A O 1
ATOM 1360 N N . ARG A 1 173 ? 2.728 12.582 -8.514 1.00 96.50 173 ARG A N 1
ATOM 1361 C CA . ARG A 1 173 ? 3.998 12.720 -9.239 1.00 96.50 173 ARG A CA 1
ATOM 1362 C C . ARG A 1 173 ? 4.507 11.374 -9.762 1.00 96.50 173 ARG A C 1
ATOM 1364 O O . ARG A 1 173 ? 5.013 11.318 -10.876 1.00 96.50 173 ARG A O 1
ATOM 1371 N N . ARG A 1 174 ? 4.378 10.295 -8.988 1.00 95.94 174 ARG A N 1
ATOM 1372 C CA . ARG A 1 174 ? 4.816 8.953 -9.394 1.00 95.94 174 ARG A CA 1
ATOM 1373 C C . ARG A 1 174 ? 3.906 8.354 -10.463 1.00 95.94 174 ARG A C 1
ATOM 1375 O O . ARG A 1 174 ? 4.430 7.857 -11.449 1.00 95.94 174 ARG A O 1
ATOM 1382 N N . VAL A 1 175 ? 2.583 8.480 -10.326 1.00 96.19 175 VAL A N 1
ATOM 1383 C CA . VAL A 1 175 ? 1.616 8.043 -11.354 1.00 96.19 175 VAL A CA 1
ATOM 1384 C C . VAL A 1 175 ? 1.879 8.755 -12.682 1.00 96.19 175 VAL A C 1
ATOM 1386 O O . VAL A 1 175 ? 1.994 8.120 -13.725 1.00 96.19 175 VAL A O 1
ATOM 1389 N N . THR A 1 176 ? 2.026 10.080 -12.654 1.00 95.88 176 THR A N 1
ATOM 1390 C CA . THR A 1 176 ? 2.314 10.860 -13.870 1.00 95.88 176 THR A CA 1
ATOM 1391 C C . THR A 1 176 ? 3.703 10.571 -14.436 1.00 95.88 176 THR A C 1
ATOM 1393 O O . THR A 1 176 ? 3.857 10.530 -15.654 1.00 95.88 176 THR A O 1
ATOM 1396 N N . GLY A 1 177 ? 4.705 10.333 -13.584 1.00 94.44 177 GLY A N 1
ATOM 1397 C CA . GLY A 1 177 ? 6.034 9.875 -13.995 1.00 94.44 177 GLY A CA 1
ATOM 1398 C C . GLY A 1 177 ? 5.967 8.561 -14.770 1.00 94.44 177 GLY A C 1
ATOM 1399 O O . GLY A 1 177 ? 6.437 8.504 -15.900 1.00 94.44 177 GLY A O 1
ATOM 1400 N N . TYR A 1 178 ? 5.277 7.565 -14.216 1.00 94.88 178 TYR A N 1
ATOM 1401 C CA . TYR A 1 178 ? 5.062 6.274 -14.864 1.00 94.88 178 TYR A CA 1
ATOM 1402 C C . TYR A 1 178 ? 4.358 6.404 -16.225 1.00 94.88 178 TYR A C 1
ATOM 1404 O O . TYR A 1 178 ? 4.828 5.863 -17.221 1.00 94.88 178 TYR A O 1
ATOM 1412 N N . ILE A 1 179 ? 3.282 7.195 -16.312 1.00 94.75 179 ILE A N 1
ATOM 1413 C CA . ILE A 1 179 ? 2.583 7.450 -17.587 1.00 94.75 179 ILE A CA 1
ATOM 1414 C C . ILE A 1 179 ? 3.516 8.111 -18.615 1.00 94.75 179 ILE A C 1
ATOM 1416 O O . ILE A 1 179 ? 3.483 7.779 -19.800 1.00 94.75 179 ILE A O 1
ATOM 1420 N N . ASN A 1 180 ? 4.355 9.052 -18.177 1.00 92.88 180 ASN A N 1
ATOM 1421 C CA . ASN A 1 180 ? 5.304 9.721 -19.061 1.00 92.88 180 ASN A CA 1
ATOM 1422 C C . ASN A 1 180 ? 6.410 8.783 -19.554 1.00 92.88 180 ASN A C 1
ATOM 1424 O O . ASN A 1 180 ? 6.770 8.884 -20.724 1.00 92.88 180 ASN A O 1
ATOM 1428 N N . GLU A 1 181 ? 6.907 7.877 -18.707 1.00 90.44 181 GLU A N 1
ATOM 1429 C CA . GLU A 1 181 ? 7.873 6.837 -19.091 1.00 90.44 181 GLU A CA 1
ATOM 1430 C C . GLU A 1 181 ? 7.302 5.909 -20.168 1.00 90.44 181 GLU A C 1
ATOM 1432 O O . GLU A 1 181 ? 7.954 5.668 -21.183 1.00 90.44 181 GLU A O 1
ATOM 1437 N N . LEU A 1 182 ? 6.047 5.470 -20.003 1.00 90.19 182 LEU A N 1
ATOM 1438 C CA . LEU A 1 182 ? 5.358 4.651 -21.006 1.00 90.19 182 LEU A CA 1
ATOM 1439 C C . LEU A 1 182 ? 5.209 5.375 -22.353 1.00 90.19 182 LEU A C 1
ATOM 1441 O O . LEU A 1 182 ? 5.194 4.734 -23.402 1.00 90.19 182 LEU A O 1
ATOM 1445 N N . ARG A 1 183 ? 5.099 6.709 -22.340 1.00 88.31 183 ARG A N 1
ATOM 1446 C CA . ARG A 1 183 ? 4.974 7.526 -23.554 1.00 88.31 183 ARG A CA 1
ATOM 1447 C C . ARG A 1 183 ? 6.317 7.829 -24.217 1.00 88.31 183 ARG A C 1
ATOM 1449 O O . ARG A 1 183 ? 6.370 7.884 -25.442 1.00 88.31 183 ARG A O 1
ATOM 1456 N N . SER A 1 184 ? 7.366 8.114 -23.442 1.00 84.62 184 SER A N 1
ATOM 1457 C CA . SER A 1 184 ? 8.672 8.514 -23.988 1.00 84.62 184 SER A CA 1
ATOM 1458 C C . SER A 1 184 ? 9.379 7.370 -24.708 1.00 84.62 184 SER A C 1
ATOM 1460 O O . SER A 1 184 ? 10.203 7.639 -25.578 1.00 84.62 184 SER A O 1
ATOM 1462 N N . GLY A 1 185 ? 9.079 6.120 -24.338 1.00 78.56 185 GLY A N 1
ATOM 1463 C CA . GLY A 1 185 ? 9.763 4.939 -24.862 1.00 78.56 185 GLY A CA 1
ATOM 1464 C C . GLY A 1 185 ? 11.200 4.795 -24.355 1.00 78.56 185 GLY A C 1
ATOM 1465 O O . GLY A 1 185 ? 11.936 3.974 -24.871 1.00 78.56 185 GLY A O 1
ATOM 1466 N N . SER A 1 186 ? 11.619 5.585 -23.359 1.00 81.69 186 SER A N 1
ATOM 1467 C CA . SER A 1 186 ? 12.942 5.447 -22.726 1.00 81.69 186 SER A CA 1
ATOM 1468 C C . SER A 1 186 ? 12.992 4.295 -21.718 1.00 81.69 186 SER A C 1
ATOM 1470 O O . SER A 1 186 ? 14.061 3.768 -21.414 1.00 81.69 186 SER A O 1
ATOM 1472 N N . THR A 1 187 ? 11.825 3.927 -21.186 1.00 89.38 187 THR A N 1
ATOM 1473 C CA . THR A 1 187 ? 11.658 2.803 -20.272 1.00 89.38 187 THR A CA 1
ATOM 1474 C C . THR A 1 187 ? 10.504 1.941 -20.762 1.00 89.38 187 THR A C 1
ATOM 1476 O O . THR A 1 187 ? 9.367 2.408 -20.842 1.00 89.38 187 THR A O 1
ATOM 1479 N N . LYS A 1 188 ? 10.774 0.669 -21.043 1.00 92.38 188 LYS A N 1
ATOM 1480 C CA . LYS A 1 188 ? 9.746 -0.341 -21.303 1.00 92.38 188 LYS A CA 1
ATOM 1481 C C . LYS A 1 188 ? 9.468 -1.130 -20.038 1.00 92.38 188 LYS A C 1
ATOM 1483 O O . LYS A 1 188 ? 10.357 -1.371 -19.229 1.00 92.38 188 LYS A O 1
ATOM 1488 N N . TYR A 1 189 ? 8.230 -1.570 -19.891 1.00 94.94 189 TYR A N 1
ATOM 1489 C CA . TYR A 1 189 ? 7.826 -2.488 -18.835 1.00 94.94 189 TYR A CA 1
ATOM 1490 C C . TYR A 1 189 ? 7.370 -3.783 -19.495 1.00 94.94 189 TYR A C 1
ATOM 1492 O O . TYR A 1 189 ? 6.602 -3.748 -20.459 1.00 94.94 189 TYR A O 1
ATOM 1500 N N . SER A 1 190 ? 7.822 -4.927 -18.977 1.00 95.44 190 SER A N 1
ATOM 1501 C CA . SER A 1 190 ? 7.205 -6.206 -19.334 1.00 95.44 190 SER A CA 1
ATOM 1502 C C . SER A 1 190 ? 5.718 -6.172 -18.956 1.00 95.44 190 SER A C 1
ATOM 1504 O O . SER A 1 190 ? 5.331 -5.448 -18.035 1.00 95.44 190 SER A O 1
ATOM 1506 N N . GLN A 1 191 ? 4.870 -6.965 -19.620 1.00 95.88 191 GLN A N 1
ATOM 1507 C CA . GLN A 1 191 ? 3.435 -6.997 -19.292 1.00 95.88 191 GLN A CA 1
ATOM 1508 C C . GLN A 1 191 ? 3.211 -7.290 -17.800 1.00 95.88 191 GLN A C 1
ATOM 1510 O O . GLN A 1 191 ? 2.456 -6.595 -17.130 1.00 95.88 191 GLN A O 1
ATOM 1515 N N . ALA A 1 192 ? 3.953 -8.255 -17.250 1.00 96.81 192 ALA A N 1
ATOM 1516 C CA . ALA A 1 192 ? 3.868 -8.603 -15.836 1.00 96.81 192 ALA A CA 1
ATOM 1517 C C . ALA A 1 192 ? 4.325 -7.458 -14.913 1.00 96.81 192 ALA A C 1
ATOM 1519 O O . ALA A 1 192 ? 3.747 -7.263 -13.845 1.00 96.81 192 ALA A O 1
ATOM 1520 N N . ALA A 1 193 ? 5.356 -6.697 -15.294 1.00 96.94 193 ALA A N 1
ATOM 1521 C CA . ALA A 1 193 ? 5.787 -5.526 -14.535 1.00 96.94 193 ALA A CA 1
ATOM 1522 C C . ALA A 1 193 ? 4.748 -4.395 -14.597 1.00 96.94 193 ALA A C 1
ATOM 1524 O O . ALA A 1 193 ? 4.464 -3.782 -13.568 1.00 96.94 193 ALA A O 1
ATOM 1525 N N . HIS A 1 194 ? 4.155 -4.160 -15.771 1.00 97.12 194 HIS A N 1
ATOM 1526 C CA . HIS A 1 194 ? 3.089 -3.180 -15.974 1.00 97.12 194 HIS A CA 1
ATOM 1527 C C . HIS A 1 194 ? 1.869 -3.495 -15.104 1.00 97.12 194 HIS A C 1
ATOM 1529 O O . HIS A 1 194 ? 1.428 -2.637 -14.341 1.00 97.12 194 HIS A O 1
ATOM 1535 N N . ASP A 1 195 ? 1.374 -4.732 -15.154 1.00 97.62 195 ASP A N 1
ATOM 1536 C CA . ASP A 1 195 ? 0.210 -5.165 -14.373 1.00 97.62 195 ASP A CA 1
ATOM 1537 C C . ASP A 1 195 ? 0.458 -4.968 -12.872 1.00 97.62 195 ASP A C 1
ATOM 1539 O O . ASP A 1 195 ? -0.380 -4.421 -12.156 1.00 97.62 195 ASP A O 1
ATOM 1543 N N . ARG A 1 196 ? 1.670 -5.292 -12.399 1.00 97.62 196 ARG A N 1
ATOM 1544 C CA . ARG A 1 196 ? 2.039 -5.059 -10.998 1.00 97.62 196 ARG A CA 1
ATOM 1545 C C . ARG A 1 196 ? 2.139 -3.586 -10.623 1.00 97.62 196 ARG A C 1
ATOM 1547 O O . ARG A 1 196 ? 1.839 -3.247 -9.481 1.00 97.62 196 ARG A O 1
ATOM 1554 N N . MET A 1 197 ? 2.530 -2.698 -11.535 1.00 97.38 197 MET A N 1
ATOM 1555 C CA . MET A 1 197 ? 2.458 -1.255 -11.278 1.00 97.38 197 MET A CA 1
ATOM 1556 C C . MET A 1 197 ? 1.014 -0.794 -11.089 1.00 97.38 197 MET A C 1
ATOM 1558 O O . MET A 1 197 ? 0.740 -0.005 -10.183 1.00 97.38 197 MET A O 1
ATOM 1562 N N . ILE A 1 198 ? 0.085 -1.307 -11.901 1.00 96.19 198 ILE A N 1
ATOM 1563 C CA . ILE A 1 198 ? -1.344 -1.016 -11.747 1.00 96.19 198 ILE A CA 1
ATOM 1564 C C . ILE A 1 198 ? -1.842 -1.525 -10.392 1.00 96.19 198 ILE A C 1
ATOM 1566 O O . ILE A 1 198 ? -2.408 -0.738 -9.632 1.00 96.19 198 ILE A O 1
ATOM 1570 N N . ASP A 1 199 ? -1.547 -2.779 -10.036 1.00 95.44 199 ASP A N 1
ATOM 1571 C CA . ASP A 1 199 ? -1.900 -3.352 -8.729 1.00 95.44 199 ASP A CA 1
ATOM 1572 C C . ASP A 1 199 ? -1.365 -2.504 -7.569 1.00 95.44 199 ASP A C 1
ATOM 1574 O O . ASP A 1 199 ? -2.072 -2.243 -6.593 1.00 95.44 199 ASP A O 1
ATOM 1578 N N . PHE A 1 200 ? -0.124 -2.026 -7.683 1.00 96.56 200 PHE A N 1
ATOM 1579 C CA . PHE A 1 200 ? 0.495 -1.174 -6.677 1.00 96.56 200 PHE A CA 1
ATOM 1580 C C . PHE A 1 200 ? -0.246 0.154 -6.506 1.00 96.56 200 PHE A C 1
ATOM 1582 O O . PHE A 1 200 ? -0.592 0.525 -5.382 1.00 96.56 200 PHE A O 1
ATOM 1589 N N . TYR A 1 201 ? -0.517 0.873 -7.600 1.00 96.12 201 TYR A N 1
ATOM 1590 C CA . TYR A 1 201 ? -1.237 2.145 -7.526 1.00 96.12 201 TYR A CA 1
ATOM 1591 C C . TYR A 1 201 ? -2.662 1.962 -7.012 1.00 96.12 201 TYR A C 1
ATOM 1593 O O . TYR A 1 201 ? -3.122 2.774 -6.206 1.00 96.12 201 TYR A O 1
ATOM 1601 N N . MET A 1 202 ? -3.331 0.879 -7.407 1.00 93.94 202 MET A N 1
ATOM 1602 C CA . MET A 1 202 ? -4.650 0.517 -6.898 1.00 93.94 202 MET A CA 1
ATOM 1603 C C . MET A 1 202 ? -4.613 0.248 -5.390 1.00 93.94 202 MET A C 1
ATOM 1605 O O . MET A 1 202 ? -5.369 0.868 -4.640 1.00 93.94 202 MET A O 1
ATOM 1609 N N . ALA A 1 203 ? -3.666 -0.557 -4.907 1.00 94.00 203 ALA A N 1
ATOM 1610 C CA . ALA A 1 203 ? -3.518 -0.823 -3.481 1.00 94.00 203 ALA A CA 1
ATOM 1611 C C . ALA A 1 203 ? -3.211 0.460 -2.686 1.00 94.00 203 ALA A C 1
ATOM 1613 O O . ALA A 1 203 ? -3.899 0.757 -1.706 1.00 94.00 203 ALA A O 1
ATOM 1614 N N . MET A 1 204 ? -2.230 1.252 -3.133 1.00 93.06 204 MET A N 1
ATOM 1615 C CA . MET A 1 204 ? -1.804 2.481 -2.453 1.00 93.06 204 MET A CA 1
ATOM 1616 C C . MET A 1 204 ? -2.858 3.584 -2.490 1.00 93.06 204 MET A C 1
ATOM 1618 O O . MET A 1 204 ? -2.966 4.357 -1.537 1.00 93.06 204 MET A O 1
ATOM 1622 N N . SER A 1 205 ? -3.692 3.639 -3.530 1.00 93.31 205 SER A N 1
ATOM 1623 C CA . SER A 1 205 ? -4.765 4.631 -3.616 1.00 93.31 205 SER A CA 1
ATOM 1624 C C . SER A 1 205 ? -5.711 4.567 -2.408 1.00 93.31 205 SER A C 1
ATOM 1626 O O . SER A 1 205 ? -6.124 5.619 -1.921 1.00 93.31 205 SER A O 1
ATOM 1628 N N . GLN A 1 206 ? -5.938 3.377 -1.831 1.00 90.81 206 GLN A N 1
ATOM 1629 C CA . GLN A 1 206 ? -6.751 3.175 -0.618 1.00 90.81 206 GLN A CA 1
ATOM 1630 C C . GLN A 1 206 ? -6.184 3.865 0.632 1.00 90.81 206 GLN A C 1
ATOM 1632 O O . GLN A 1 206 ? -6.901 4.061 1.609 1.00 90.81 206 GLN A O 1
ATOM 1637 N N . ARG A 1 207 ? -4.889 4.191 0.644 1.00 86.75 207 ARG A N 1
ATOM 1638 C CA . ARG A 1 207 ? -4.208 4.909 1.733 1.00 86.75 207 ARG A CA 1
ATOM 1639 C C . ARG A 1 207 ? -4.071 6.399 1.435 1.00 86.75 207 ARG A C 1
ATOM 1641 O O . ARG A 1 207 ? -4.013 7.214 2.357 1.00 86.75 207 ARG A O 1
ATOM 1648 N N . THR A 1 208 ? -3.991 6.742 0.154 1.00 88.56 208 THR A N 1
ATOM 1649 C CA . THR A 1 208 ? -3.530 8.057 -0.292 1.00 88.56 208 THR A CA 1
ATOM 1650 C C . THR A 1 208 ? -4.651 8.984 -0.734 1.00 88.56 208 THR A C 1
ATOM 1652 O O . THR A 1 208 ? -4.588 10.188 -0.454 1.00 88.56 208 THR A O 1
ATOM 1655 N N . LEU A 1 209 ? -5.663 8.451 -1.425 1.00 88.06 209 LEU A N 1
ATOM 1656 C CA . LEU A 1 209 ? -6.823 9.227 -1.858 1.00 88.06 209 LEU A CA 1
ATOM 1657 C C . LEU A 1 209 ? -7.740 9.532 -0.669 1.00 88.06 209 LEU A C 1
ATOM 1659 O O . LEU A 1 209 ? -7.507 9.098 0.456 1.00 88.06 209 LEU A O 1
ATOM 1663 N N . ARG A 1 210 ? -8.760 10.361 -0.889 1.00 81.81 210 ARG A N 1
ATOM 1664 C CA . ARG A 1 210 ? -9.796 10.567 0.126 1.00 81.81 210 ARG A CA 1
ATOM 1665 C C . ARG A 1 210 ? -10.795 9.418 0.077 1.00 81.81 210 ARG A C 1
ATOM 1667 O O . ARG A 1 210 ? -11.061 8.872 -0.991 1.00 81.81 210 ARG A O 1
ATOM 1674 N N . GLN A 1 211 ? -11.441 9.165 1.208 1.00 78.00 211 GLN A N 1
ATOM 1675 C CA . GLN A 1 211 ? -12.573 8.254 1.259 1.00 78.00 211 GLN A CA 1
ATOM 1676 C C . GLN A 1 211 ? -13.663 8.653 0.251 1.00 78.00 211 GLN A C 1
ATOM 1678 O O . GLN A 1 211 ? -14.047 9.825 0.157 1.00 78.00 211 GLN A O 1
ATOM 1683 N N . THR A 1 212 ? -14.171 7.656 -0.475 1.00 78.31 212 THR A N 1
ATOM 1684 C CA . THR A 1 212 ? -15.318 7.790 -1.382 1.00 78.31 212 THR A CA 1
ATOM 1685 C C . THR A 1 212 ? -16.613 7.947 -0.596 1.00 78.31 212 THR A C 1
ATOM 1687 O O . THR A 1 212 ? -16.880 7.150 0.309 1.00 78.31 212 THR A O 1
ATOM 1690 N N . SER A 1 213 ? -17.442 8.912 -0.979 1.00 79.56 213 SER A N 1
ATOM 1691 C CA . SER A 1 213 ? -18.816 9.055 -0.497 1.00 79.56 213 SER A CA 1
ATOM 1692 C C . SER A 1 213 ? -19.793 8.199 -1.319 1.00 79.56 213 SER A C 1
ATOM 1694 O O . SER A 1 213 ? -19.440 7.642 -2.359 1.00 79.56 213 SER A O 1
ATOM 1696 N N . ALA A 1 214 ? -21.047 8.103 -0.868 1.00 80.12 214 ALA A N 1
ATOM 1697 C CA . ALA A 1 214 ? -22.115 7.494 -1.665 1.00 80.12 214 ALA A CA 1
ATOM 1698 C C . ALA A 1 214 ? -22.362 8.260 -2.980 1.00 80.12 214 ALA A C 1
ATOM 1700 O O . ALA A 1 214 ? -22.630 7.645 -4.007 1.00 80.12 214 ALA A O 1
ATOM 1701 N N . GLU A 1 215 ? -22.204 9.585 -2.962 1.00 84.69 215 GLU A N 1
ATOM 1702 C CA . GLU A 1 215 ? -22.333 10.435 -4.148 1.00 84.69 215 GLU A CA 1
ATOM 1703 C C . GLU A 1 215 ? -21.223 10.156 -5.171 1.00 84.69 215 GLU A C 1
ATOM 1705 O O . GLU A 1 215 ? -21.504 10.058 -6.362 1.00 84.69 215 GLU A O 1
ATOM 1710 N N . ASP A 1 216 ? -19.977 9.967 -4.717 1.00 85.62 216 ASP A N 1
ATOM 1711 C CA . ASP A 1 216 ? -18.861 9.606 -5.603 1.00 85.62 216 ASP A CA 1
ATOM 1712 C C . ASP A 1 216 ? -19.135 8.273 -6.321 1.00 85.62 216 ASP A C 1
ATOM 1714 O O . ASP A 1 216 ? -18.853 8.130 -7.509 1.00 85.62 216 ASP A O 1
ATOM 1718 N N . ARG A 1 217 ? -19.717 7.301 -5.605 1.00 84.19 217 ARG A N 1
ATOM 1719 C CA . ARG A 1 217 ? -20.075 5.989 -6.164 1.00 84.19 217 ARG A CA 1
ATOM 1720 C C . ARG A 1 217 ? -21.216 6.085 -7.165 1.00 84.19 217 ARG A C 1
ATOM 1722 O O . ARG A 1 217 ? -21.132 5.455 -8.212 1.00 84.19 217 ARG A O 1
ATOM 1729 N N . GLN A 1 218 ? -22.248 6.872 -6.863 1.00 86.75 218 GLN A N 1
ATOM 1730 C CA . GLN A 1 218 ? -23.352 7.083 -7.797 1.00 86.75 218 GLN A CA 1
ATOM 1731 C C . GLN A 1 218 ? -22.851 7.734 -9.088 1.00 86.75 218 GLN A C 1
ATOM 1733 O O . GLN A 1 218 ? -23.115 7.217 -10.164 1.00 86.75 218 GLN A O 1
ATOM 1738 N N . LYS A 1 219 ? -22.023 8.779 -8.978 1.00 90.06 219 LYS A N 1
ATOM 1739 C CA . LYS A 1 219 ? -21.406 9.433 -10.141 1.00 90.06 219 LYS A CA 1
ATOM 1740 C C . LYS A 1 219 ? -20.592 8.469 -11.003 1.00 90.06 219 LYS A C 1
ATOM 1742 O O . LYS A 1 219 ? -20.636 8.575 -12.222 1.00 90.06 219 LYS A O 1
ATOM 1747 N N . LEU A 1 220 ? -19.855 7.538 -10.393 1.00 88.31 220 LEU A N 1
ATOM 1748 C CA . LEU A 1 220 ? -19.132 6.506 -11.142 1.00 88.31 220 LEU A CA 1
ATOM 1749 C C . LEU A 1 220 ? -20.092 5.599 -11.923 1.00 88.31 220 LEU A C 1
ATOM 1751 O O . LEU A 1 220 ? -19.841 5.337 -13.094 1.00 88.31 220 LEU A O 1
ATOM 1755 N N . LEU A 1 221 ? -21.178 5.137 -11.294 1.00 88.25 221 LEU A N 1
ATOM 1756 C CA . LEU A 1 221 ? -22.183 4.299 -11.957 1.00 88.25 221 LEU A CA 1
ATOM 1757 C C . LEU A 1 221 ? -22.838 5.033 -13.131 1.00 88.25 221 LEU A C 1
ATOM 1759 O O . LEU A 1 221 ? -22.952 4.453 -14.207 1.00 88.25 221 LEU A O 1
ATOM 1763 N N . ASP A 1 222 ? -23.184 6.307 -12.941 1.00 92.25 222 ASP A N 1
ATOM 1764 C CA . ASP A 1 222 ? -23.783 7.143 -13.984 1.00 92.25 222 ASP A CA 1
ATOM 1765 C C . ASP A 1 222 ? -22.836 7.288 -15.194 1.00 92.25 222 ASP A C 1
ATOM 1767 O O . ASP A 1 222 ? -23.264 7.172 -16.340 1.00 92.25 222 ASP A O 1
ATOM 1771 N N . VAL A 1 223 ? -21.531 7.493 -14.960 1.00 91.81 223 VAL A N 1
ATOM 1772 C CA . VAL A 1 223 ? -20.518 7.567 -16.034 1.00 91.81 223 VAL A CA 1
ATOM 1773 C C . VAL A 1 223 ? -20.349 6.220 -16.738 1.00 91.81 223 VAL A C 1
ATOM 1775 O O . VAL A 1 223 ? -20.331 6.177 -17.962 1.00 91.81 223 VAL A O 1
ATOM 1778 N N . MET A 1 224 ? -20.283 5.113 -15.993 1.00 89.81 224 MET A N 1
ATOM 1779 C CA . MET A 1 224 ? -20.162 3.775 -16.584 1.00 89.81 224 MET A CA 1
ATOM 1780 C C . MET A 1 224 ? -21.361 3.415 -17.470 1.00 89.81 224 MET A C 1
ATOM 1782 O O . MET A 1 224 ? -21.195 2.730 -18.479 1.00 89.81 224 MET A O 1
ATOM 1786 N N . GLU A 1 225 ? -22.565 3.857 -17.101 1.00 90.62 225 GLU A N 1
ATOM 1787 C CA . GLU A 1 225 ? -23.767 3.679 -17.917 1.00 90.62 225 GLU A CA 1
ATOM 1788 C C . GLU A 1 225 ? -23.677 4.480 -19.225 1.00 90.62 225 GLU A C 1
ATOM 1790 O O . GLU A 1 225 ? -23.966 3.938 -20.291 1.00 90.62 225 GLU A O 1
ATOM 1795 N N . LEU A 1 226 ? -23.195 5.728 -19.168 1.00 89.31 226 LEU A N 1
ATOM 1796 C CA . LEU A 1 226 ? -22.965 6.560 -20.356 1.00 89.31 226 LEU A CA 1
ATOM 1797 C C . LEU A 1 226 ? -21.902 5.966 -21.294 1.00 89.31 226 LEU A C 1
ATOM 1799 O O . LEU A 1 226 ? -22.148 5.874 -22.499 1.00 89.31 226 LEU A O 1
ATOM 1803 N N . ASP A 1 227 ? -20.774 5.500 -20.753 1.00 88.81 227 ASP A N 1
ATOM 1804 C CA . ASP A 1 227 ? -19.704 4.856 -21.529 1.00 88.81 227 ASP A CA 1
ATOM 1805 C C . ASP A 1 227 ? -20.223 3.582 -22.225 1.00 88.81 227 ASP A C 1
ATOM 1807 O O . ASP A 1 227 ? -19.933 3.327 -23.397 1.00 88.81 227 ASP A O 1
ATOM 1811 N N . ALA A 1 228 ? -21.051 2.785 -21.534 1.00 85.62 228 ALA A N 1
ATOM 1812 C CA . ALA A 1 228 ? -21.671 1.583 -22.099 1.00 85.62 228 ALA A CA 1
ATOM 1813 C C . ALA A 1 228 ? -22.667 1.894 -23.232 1.00 85.62 228 ALA A C 1
ATOM 1815 O O . ALA A 1 228 ? -22.903 1.049 -24.100 1.00 85.62 228 ALA A O 1
ATOM 1816 N N . MET A 1 229 ? -23.234 3.102 -23.248 1.00 86.69 229 MET A N 1
ATOM 1817 C CA . MET A 1 229 ? -24.085 3.608 -24.327 1.00 86.69 229 MET A CA 1
ATOM 1818 C C . MET A 1 229 ? -23.284 4.183 -25.512 1.00 86.69 229 MET A C 1
ATOM 1820 O O . MET A 1 229 ? -23.887 4.505 -26.538 1.00 86.69 229 MET A O 1
ATOM 1824 N N . GLY A 1 230 ? -21.950 4.255 -25.412 1.00 71.38 230 GLY A N 1
ATOM 1825 C CA . GLY A 1 230 ? -21.050 4.668 -26.493 1.00 71.38 230 GLY A CA 1
ATOM 1826 C C . GLY A 1 230 ? -20.863 6.180 -26.634 1.00 71.38 230 GLY A C 1
ATOM 1827 O O . GLY A 1 230 ? -20.613 6.645 -27.750 1.00 71.38 230 GLY A O 1
ATOM 1828 N N . PHE A 1 231 ? -21.024 6.929 -25.540 1.00 50.44 231 PHE A N 1
ATOM 1829 C CA . PHE A 1 231 ? -20.685 8.355 -25.470 1.00 50.44 231 PHE A CA 1
ATOM 1830 C C . PHE A 1 231 ? -19.224 8.592 -25.088 1.00 50.44 231 PHE A C 1
ATOM 1832 O O . PHE A 1 231 ? -18.636 7.718 -24.418 1.00 50.44 231 PHE A O 1
#

Radius of gyration: 24.98 Å; chains: 1; bounding box: 50×34×73 Å

Organism: Sphingobium xenophagum (NCBI:txid121428)

Secondary structure (DSSP, 8-state):
--TTTTTTHHHHHHHTT-SEEEEE-SSPPPHHHHHHHHHHHHTTS-SEEEEE-HHHHHHHHHHHT-HHHHHHH-HHHHHHH-----TTSS----B-TTT--BHHHHTTSTT--EEEEEEEEEETTTTEEEEEEEEEEETTHHHHHHHHHHHHTTPEEEEEEGGGGGSHHHHHHHHHHHHHHHHHSSEEE-HHHHHHHHHHHHHHHHHHSPPPPHHHHHHHHHHHHHHHTT-

Sequence (231 aa):
MGNADEVNIVDRLEQYKAHGFIGFYSTTASAALMTKLKEFRDNGKVEAFEIYDGSRIENGFHDVGLSGVLLQHLPQSHTTLRPIHPLLGTYQPLPCDVCGKDLLKSSLTEQYSGMITFGSQTEEDHDERVVERVSFVCKGECGDKMERKNFRLGLTEGWDDITDYCNPLIFIRRVTGYINELRSGSTKYSQAAHDRMIDFYMAMSQRTLRQTSAEDRQKLLDVMELDAMGF

Foldseek 3Di:
DDPVVLPCPVVVCQVVLPQEEEEEEQADDDPVSVVVRVVCCVVNSHVYYYYHYPVNVVVVCQPPVVLVVCCVPPVPCSVVQQHQAQQVPDAQFQAAPQPGDGLLSLLSDPPRFKKKKFWWDQDPPPSAIEREDIGIHGPDPSVVVVCVVSVVVVTDMDMDTLNLCLEQVSVVVVVVVVVVCVVVRSYHYDPNRVVVVVSSNSNSCSNRPHHDDPVNVVVVVVVVVVVVVPD

pLDDT: mean 84.66, std 12.15, range [50.44, 98.06]